Protein AF-A0A5B7B989-F1 (afdb_monomer_lite)

Structure (mmCIF, N/CA/C/O backbone):
data_AF-A0A5B7B989-F1
#
_entry.id   AF-A0A5B7B989-F1
#
loop_
_atom_site.group_PDB
_atom_site.id
_atom_site.type_symbol
_atom_site.label_atom_id
_atom_site.label_alt_id
_atom_site.label_comp_id
_atom_site.label_asym_id
_atom_site.label_entity_id
_atom_site.label_seq_id
_atom_site.pdbx_PDB_ins_code
_atom_site.Cartn_x
_atom_site.Cartn_y
_atom_site.Cartn_z
_atom_site.occupancy
_atom_site.B_iso_or_equiv
_atom_site.auth_seq_id
_atom_site.auth_comp_id
_atom_site.auth_asym_id
_atom_site.auth_atom_id
_atom_site.pdbx_PDB_model_num
ATOM 1 N N . PRO A 1 1 ? 2.971 -0.385 62.087 1.00 39.12 1 PRO A N 1
ATOM 2 C CA . PRO A 1 1 ? 3.088 -1.127 60.807 1.00 39.12 1 PRO A CA 1
ATOM 3 C C . PRO A 1 1 ? 1.713 -1.655 60.381 1.00 39.12 1 PRO A C 1
ATOM 5 O O . PRO A 1 1 ? 1.199 -2.606 60.959 1.00 39.12 1 PRO A O 1
ATOM 8 N N . VAL A 1 2 ? 1.090 -0.930 59.454 1.00 33.59 2 VAL A N 1
ATOM 9 C CA . VAL A 1 2 ? -0.259 -1.165 58.922 1.00 33.59 2 VAL A CA 1
ATOM 10 C C . VAL A 1 2 ? -0.154 -2.117 57.717 1.00 33.59 2 VAL A C 1
ATOM 12 O O . VAL A 1 2 ? 0.758 -1.932 56.909 1.00 33.59 2 VAL A O 1
ATOM 15 N N . PRO A 1 3 ? -1.024 -3.133 57.575 1.00 33.22 3 PRO A N 1
ATOM 16 C CA . PRO A 1 3 ? -1.001 -4.041 56.430 1.00 33.22 3 PRO A CA 1
ATOM 17 C C . PRO A 1 3 ? -1.573 -3.373 55.166 1.00 33.22 3 PRO A C 1
ATOM 19 O O . PRO A 1 3 ? -2.610 -2.716 55.212 1.00 33.22 3 PRO A O 1
ATOM 22 N N . LEU A 1 4 ? -0.883 -3.552 54.036 1.00 33.28 4 LEU A N 1
ATOM 23 C CA . LEU A 1 4 ? -1.282 -3.057 52.713 1.00 33.28 4 LEU A CA 1
ATOM 24 C C . LEU A 1 4 ? -2.424 -3.901 52.095 1.00 33.28 4 LEU A C 1
ATOM 26 O O . LEU A 1 4 ? -2.470 -5.114 52.325 1.00 33.28 4 LEU A O 1
ATOM 30 N N . PRO A 1 5 ? -3.316 -3.307 51.274 1.00 30.59 5 PRO A N 1
ATOM 31 C CA . PRO A 1 5 ? -4.376 -4.023 50.559 1.00 30.59 5 PRO A CA 1
ATOM 32 C C . PRO A 1 5 ? -3.834 -4.989 49.492 1.00 30.59 5 PRO A C 1
ATOM 34 O O . PRO A 1 5 ? -2.822 -4.732 48.840 1.00 30.59 5 PRO A O 1
ATOM 37 N N . ARG A 1 6 ? -4.549 -6.104 49.295 1.00 30.25 6 ARG A N 1
ATOM 38 C CA . ARG A 1 6 ? -4.265 -7.140 48.288 1.00 30.25 6 ARG A CA 1
ATOM 39 C C . ARG A 1 6 ? -4.367 -6.564 46.869 1.00 30.25 6 ARG A C 1
ATOM 41 O O . ARG A 1 6 ? -5.407 -6.023 46.513 1.00 30.25 6 ARG A O 1
ATOM 48 N N . GLY A 1 7 ? -3.314 -6.735 46.066 1.00 33.03 7 GLY A N 1
ATOM 49 C CA . GLY A 1 7 ? -3.292 -6.310 44.657 1.00 33.03 7 GLY A CA 1
ATOM 50 C C . GLY A 1 7 ? -1.918 -6.204 43.982 1.00 33.03 7 GLY A C 1
ATOM 51 O O . GLY A 1 7 ? -1.863 -5.851 42.812 1.00 33.03 7 GLY A O 1
ATOM 52 N N . PHE A 1 8 ? -0.814 -6.524 44.664 1.00 23.33 8 PHE A N 1
ATOM 53 C CA . PHE A 1 8 ? 0.530 -6.513 44.073 1.00 23.33 8 PHE A CA 1
ATOM 54 C C . PHE A 1 8 ? 1.158 -7.909 44.120 1.00 23.33 8 PHE A C 1
ATOM 56 O O . PHE A 1 8 ? 1.238 -8.507 45.193 1.00 23.33 8 PHE A O 1
ATOM 63 N N . ILE A 1 9 ? 1.650 -8.408 42.981 1.00 25.61 9 ILE A N 1
ATOM 64 C CA . ILE A 1 9 ? 2.583 -9.542 42.931 1.00 25.61 9 ILE A CA 1
ATOM 65 C C . ILE A 1 9 ? 3.882 -9.079 42.272 1.00 25.61 9 ILE A C 1
ATOM 67 O O . ILE A 1 9 ? 3.896 -8.528 41.174 1.00 25.61 9 ILE A O 1
ATOM 71 N N . ARG A 1 10 ? 4.969 -9.309 43.009 1.00 23.86 10 ARG A N 1
ATOM 72 C CA . ARG A 1 10 ? 6.374 -9.143 42.633 1.00 23.86 10 ARG A CA 1
ATOM 73 C C . ARG A 1 10 ? 6.784 -10.297 41.712 1.00 23.86 10 ARG A C 1
ATOM 75 O O . ARG A 1 10 ? 6.487 -11.445 42.030 1.00 23.86 10 ARG A O 1
ATOM 82 N N . LEU A 1 11 ? 7.500 -10.014 40.627 1.00 22.48 11 LEU A N 1
ATOM 83 C CA . LEU A 1 11 ? 8.122 -11.048 39.796 1.00 22.48 11 LEU A CA 1
ATOM 84 C C . LEU A 1 11 ? 9.407 -11.552 40.473 1.00 22.48 11 LEU A C 1
ATOM 86 O O . LEU A 1 11 ? 10.304 -10.758 40.750 1.00 22.48 11 LEU A O 1
ATOM 90 N N . THR A 1 12 ? 9.505 -12.858 40.722 1.00 24.17 12 THR A N 1
ATOM 91 C CA . THR A 1 12 ? 10.777 -13.551 40.988 1.00 24.17 12 THR A CA 1
ATOM 92 C C . THR A 1 12 ? 10.874 -14.779 40.092 1.00 24.17 12 THR A C 1
ATOM 94 O O . THR A 1 12 ? 9.937 -15.575 40.035 1.00 24.17 12 THR A O 1
ATOM 97 N N . GLU A 1 13 ? 11.997 -14.902 39.388 1.00 33.38 13 GLU A N 1
ATOM 98 C CA . GLU A 1 13 ? 12.334 -15.999 38.476 1.00 33.38 13 GLU A CA 1
ATOM 99 C C . GLU A 1 13 ? 12.515 -17.345 39.195 1.00 33.38 13 GLU A C 1
ATOM 101 O O . GLU A 1 13 ? 13.058 -17.396 40.296 1.00 33.38 13 GLU A O 1
ATOM 106 N N . SER A 1 14 ? 12.139 -18.441 38.523 1.00 25.47 14 SER A N 1
ATOM 107 C CA . SER A 1 14 ? 12.743 -19.771 38.702 1.00 25.47 14 SER A CA 1
ATOM 108 C C . SER A 1 14 ? 12.314 -20.718 37.572 1.00 25.47 14 SER A C 1
ATOM 110 O O . SER A 1 14 ? 11.130 -21.006 37.406 1.00 25.47 14 SER A O 1
ATOM 112 N N . MET A 1 15 ? 13.290 -21.232 36.819 1.00 28.77 15 MET A N 1
ATOM 113 C CA . MET A 1 15 ? 13.162 -22.324 35.840 1.00 28.77 15 MET A CA 1
ATOM 114 C C . MET A 1 15 ? 12.966 -23.695 36.522 1.00 28.77 15 MET A C 1
ATOM 116 O O . MET A 1 15 ? 13.488 -23.885 37.617 1.00 28.77 15 MET A O 1
ATOM 120 N N . ALA A 1 16 ? 12.303 -24.658 35.850 1.00 25.86 16 ALA A N 1
ATOM 121 C CA . ALA A 1 16 ? 12.826 -26.012 35.527 1.00 25.86 16 ALA A CA 1
ATOM 122 C C . ALA A 1 16 ? 11.743 -27.087 35.193 1.00 25.86 16 ALA A C 1
ATOM 124 O O . ALA A 1 16 ? 10.896 -27.410 36.015 1.00 25.86 16 ALA A O 1
ATOM 125 N N . ALA A 1 17 ? 11.912 -27.694 34.004 1.00 26.19 17 ALA A N 1
ATOM 126 C CA . ALA A 1 17 ? 11.890 -29.134 33.645 1.00 26.19 17 ALA A CA 1
ATOM 127 C C . ALA A 1 17 ? 10.606 -30.030 33.590 1.00 26.19 17 ALA A C 1
ATOM 129 O O . ALA A 1 17 ? 10.006 -30.357 34.605 1.00 26.19 17 ALA A O 1
ATOM 130 N N . ALA A 1 18 ? 10.392 -30.603 32.378 1.00 27.03 18 ALA A N 1
ATOM 131 C CA . ALA A 1 18 ? 10.260 -32.047 32.021 1.00 27.03 18 ALA A CA 1
ATOM 132 C C . ALA A 1 18 ? 8.923 -32.654 31.463 1.00 27.03 18 ALA A C 1
ATOM 134 O O . ALA A 1 18 ? 8.026 -33.019 32.209 1.00 27.03 18 ALA A O 1
ATOM 135 N N . ALA A 1 19 ? 8.942 -32.923 30.136 1.00 25.95 19 ALA A N 1
ATOM 136 C CA . ALA A 1 19 ? 8.753 -34.212 29.405 1.00 25.95 19 ALA A CA 1
ATOM 137 C C . ALA A 1 19 ? 7.377 -34.841 28.975 1.00 25.95 19 ALA A C 1
ATOM 139 O O . ALA A 1 19 ? 6.607 -35.328 29.794 1.00 25.95 19 ALA A O 1
ATOM 140 N N . LYS A 1 20 ? 7.295 -35.073 27.633 1.00 28.39 20 LYS A N 1
ATOM 141 C CA . LYS A 1 20 ? 6.610 -36.104 26.775 1.00 28.39 20 LYS A CA 1
ATOM 142 C C . LYS A 1 20 ? 5.201 -35.860 26.157 1.00 28.39 20 LYS A C 1
ATOM 144 O O . LYS A 1 20 ? 4.426 -35.077 26.686 1.00 28.39 20 LYS A O 1
ATOM 149 N N . PRO A 1 21 ? 4.912 -36.452 24.960 1.00 32.31 21 PRO A N 1
ATOM 150 C CA . PRO A 1 21 ? 4.207 -35.759 23.882 1.00 32.31 21 PRO A CA 1
ATOM 151 C C . PRO A 1 21 ? 2.724 -36.138 23.783 1.00 32.31 21 PRO A C 1
ATOM 153 O O . PRO A 1 21 ? 2.369 -37.272 23.472 1.00 32.31 21 PRO A O 1
ATOM 156 N N . ALA A 1 22 ? 1.865 -35.144 23.963 1.00 26.89 22 ALA A N 1
ATOM 157 C CA . ALA A 1 22 ? 0.526 -35.109 23.395 1.00 26.89 22 ALA A CA 1
ATOM 158 C C . ALA A 1 22 ? 0.517 -33.978 22.358 1.00 26.89 22 ALA A C 1
ATOM 160 O O . ALA A 1 22 ? 1.190 -32.968 22.568 1.00 26.89 22 ALA A O 1
ATOM 161 N N . ILE A 1 23 ? -0.192 -34.150 21.237 1.00 28.78 23 ILE A N 1
ATOM 162 C CA . ILE A 1 23 ? -0.411 -33.079 20.251 1.00 28.78 23 ILE A CA 1
ATOM 163 C C . ILE A 1 23 ? -0.958 -31.872 21.033 1.00 28.78 23 ILE A C 1
ATOM 165 O O . ILE A 1 23 ? -2.054 -31.991 21.588 1.00 28.78 23 ILE A O 1
ATOM 169 N N . PRO A 1 24 ? -0.216 -30.758 21.183 1.00 27.83 24 PRO A N 1
ATOM 170 C CA . PRO A 1 24 ? -0.620 -29.745 22.137 1.00 27.83 24 PRO A CA 1
ATOM 171 C C . PRO A 1 24 ? -1.722 -28.916 21.495 1.00 27.83 24 PRO A C 1
ATOM 173 O O . PRO A 1 24 ? -1.501 -28.243 20.489 1.00 27.83 24 PRO A O 1
ATOM 176 N N . ILE A 1 25 ? -2.909 -28.932 22.096 1.00 32.09 25 ILE A N 1
ATOM 177 C CA . ILE A 1 25 ? -3.849 -27.825 21.942 1.00 32.09 25 ILE A CA 1
ATOM 178 C C . ILE A 1 25 ? -3.178 -26.640 22.642 1.00 32.09 25 ILE A C 1
ATOM 180 O O . ILE A 1 25 ? -3.229 -26.521 23.867 1.00 32.09 25 ILE A O 1
ATOM 184 N N . PHE A 1 26 ? -2.476 -25.796 21.885 1.00 33.94 26 PHE A N 1
ATOM 185 C CA . PHE A 1 26 ? -1.892 -24.575 22.430 1.00 33.94 26 PHE A CA 1
ATOM 186 C C . PHE A 1 26 ? -3.022 -23.594 22.724 1.00 33.94 26 PHE A C 1
ATOM 188 O O . PHE A 1 26 ? -3.504 -22.889 21.843 1.00 33.94 26 PHE A O 1
ATOM 195 N N . THR A 1 27 ? -3.466 -23.582 23.978 1.00 33.75 27 THR A N 1
ATOM 196 C CA . THR A 1 27 ? -4.346 -22.533 24.485 1.00 33.75 27 THR A CA 1
ATOM 197 C C . THR A 1 27 ? -3.460 -21.451 25.081 1.00 33.75 27 THR A C 1
ATOM 199 O O . THR A 1 27 ? -3.071 -21.529 26.245 1.00 33.75 27 THR A O 1
ATOM 202 N N . THR A 1 28 ? -3.101 -20.447 24.284 1.00 36.38 28 THR A N 1
ATOM 203 C CA . THR A 1 28 ? -2.446 -19.251 24.822 1.00 36.38 28 THR A CA 1
ATOM 204 C C . THR A 1 28 ? -3.534 -18.350 25.392 1.00 36.38 28 THR A C 1
ATOM 206 O O . THR A 1 28 ? -4.313 -17.754 24.646 1.00 36.38 28 THR A O 1
ATOM 209 N N . ILE A 1 29 ? -3.618 -18.291 26.721 1.00 35.28 29 ILE A N 1
ATOM 210 C CA . ILE A 1 29 ? -4.478 -17.343 27.433 1.00 35.28 29 ILE A CA 1
ATOM 211 C C . ILE A 1 29 ? -3.667 -16.059 27.605 1.00 35.28 29 ILE A C 1
ATOM 213 O O . ILE A 1 29 ? -2.746 -16.010 28.418 1.00 35.28 29 ILE A O 1
ATOM 217 N N . ILE A 1 30 ? -3.993 -15.028 26.828 1.00 37.59 30 ILE A N 1
ATOM 218 C CA . ILE A 1 30 ? -3.454 -13.682 27.045 1.00 37.59 30 ILE A CA 1
ATOM 219 C C . ILE A 1 30 ? -4.253 -13.065 28.206 1.00 37.59 30 ILE A C 1
ATOM 221 O O . ILE A 1 30 ? -5.483 -13.211 28.237 1.00 37.59 30 ILE A O 1
ATOM 225 N N . PRO A 1 31 ? -3.614 -12.405 29.193 1.00 38.34 31 PRO A N 1
ATOM 226 C CA . PRO A 1 31 ? -4.364 -11.701 30.225 1.00 38.34 31 PRO A CA 1
ATOM 227 C C . PRO A 1 31 ? -5.223 -10.633 29.531 1.00 38.34 31 PRO A C 1
ATOM 229 O O . PRO A 1 31 ? -4.680 -9.844 28.769 1.00 38.34 31 PRO A O 1
ATOM 232 N N . HIS A 1 32 ? -6.541 -10.660 29.782 1.00 47.50 32 HIS A N 1
ATOM 233 C CA . HIS A 1 32 ? -7.624 -9.826 29.199 1.00 47.50 32 HIS A CA 1
ATOM 234 C C . HIS A 1 32 ? -8.635 -10.533 28.277 1.00 47.50 32 HIS A C 1
ATOM 236 O O . HIS A 1 32 ? -9.292 -9.891 27.466 1.00 47.50 32 HIS A O 1
ATOM 242 N N . GLY A 1 33 ? -8.861 -11.838 28.462 1.00 50.28 33 GLY A N 1
ATOM 243 C CA . GLY A 1 33 ? -10.067 -12.481 27.924 1.00 50.28 33 GLY A CA 1
ATOM 244 C C . GLY A 1 33 ? -9.987 -12.805 26.435 1.00 50.28 33 GLY A C 1
ATOM 245 O O . GLY A 1 33 ? -11.007 -12.911 25.778 1.00 50.28 33 GLY A O 1
ATOM 246 N N . ILE A 1 34 ? -8.794 -13.005 25.882 1.00 47.56 34 ILE A N 1
ATOM 247 C CA . ILE A 1 34 ? -8.630 -13.503 24.514 1.00 47.56 34 ILE A CA 1
ATOM 248 C C . ILE A 1 34 ? -7.899 -14.840 24.585 1.00 47.56 34 ILE A C 1
ATOM 250 O O . ILE A 1 34 ? -6.843 -14.947 25.212 1.00 47.56 34 ILE A O 1
ATOM 254 N N . SER A 1 35 ? -8.463 -15.867 23.949 1.00 52.16 35 SER A N 1
ATOM 255 C CA . SER A 1 35 ? -7.798 -17.158 23.781 1.00 52.16 35 SER A CA 1
ATOM 256 C C . SER A 1 35 ? -7.752 -17.557 22.319 1.00 52.16 35 SER A C 1
ATOM 258 O O . SER A 1 35 ? -8.756 -17.473 21.606 1.00 52.16 35 SER A O 1
ATOM 260 N N . PHE A 1 36 ? -6.604 -18.079 21.915 1.00 49.22 36 PHE A N 1
ATOM 261 C CA . PHE A 1 36 ? -6.432 -18.739 20.633 1.00 49.22 36 PHE A CA 1
ATOM 262 C C . PHE A 1 36 ? -6.469 -20.249 20.843 1.00 49.22 36 PHE A C 1
ATOM 264 O O . PHE A 1 36 ? -5.912 -20.751 21.818 1.00 49.22 36 PHE A O 1
ATOM 271 N N . SER A 1 37 ? -7.127 -20.969 19.940 1.00 53.28 37 SER A N 1
ATOM 272 C CA . SER A 1 37 ? -7.010 -22.427 19.851 1.00 53.28 37 SER A CA 1
ATOM 273 C C . SER A 1 37 ? -6.843 -22.832 18.395 1.00 53.28 37 SER A C 1
ATOM 275 O O . SER A 1 37 ? -7.359 -22.162 17.504 1.00 53.28 37 SER A O 1
ATOM 277 N N . SER A 1 38 ? -6.100 -23.899 18.137 1.00 45.00 38 SER A N 1
ATOM 278 C CA . SER A 1 38 ? -5.864 -24.408 16.788 1.00 45.00 38 SER A CA 1
ATOM 279 C C . SER A 1 38 ? -6.322 -25.858 16.671 1.00 45.00 38 SER A C 1
ATOM 281 O O . SER A 1 38 ? -6.167 -26.656 17.596 1.00 45.00 38 SER A O 1
ATOM 283 N N . SER A 1 39 ? -6.908 -26.193 15.523 1.00 46.09 39 SER A N 1
ATOM 284 C CA . SER A 1 39 ? -7.259 -27.560 15.139 1.00 46.09 39 SER A CA 1
ATOM 285 C C . SER A 1 39 ? -6.999 -27.731 13.644 1.00 46.09 39 SER A C 1
ATOM 287 O O . SER A 1 39 ? -7.678 -27.136 12.806 1.00 46.09 39 SER A O 1
ATOM 289 N N . GLY A 1 40 ? -5.965 -28.500 13.296 1.00 60.56 40 GLY A N 1
ATOM 290 C CA . GLY A 1 40 ? -5.517 -28.645 11.908 1.00 60.56 40 GLY A CA 1
ATOM 291 C C . GLY A 1 40 ? -5.081 -27.310 11.287 1.00 60.56 40 GLY A C 1
ATOM 292 O O . GLY A 1 40 ? -4.252 -26.603 11.850 1.00 60.56 40 GLY A O 1
ATOM 293 N N . SER A 1 41 ? -5.642 -26.972 10.122 1.00 42.38 41 SER A N 1
ATOM 294 C CA . SER A 1 41 ? -5.386 -25.728 9.374 1.00 42.38 41 SER A CA 1
ATOM 295 C C . SER A 1 41 ? -6.296 -24.558 9.791 1.00 42.38 41 SER A C 1
ATOM 297 O O . SER A 1 41 ? -6.424 -23.574 9.062 1.00 42.38 41 SER A O 1
ATOM 299 N N . GLN A 1 42 ? -7.000 -24.668 10.920 1.00 37.78 42 GLN A N 1
ATOM 300 C CA . GLN A 1 42 ? -7.904 -23.633 11.420 1.00 37.78 42 GLN A CA 1
ATOM 301 C C . GLN A 1 42 ? -7.436 -23.111 12.777 1.00 37.78 42 GLN A C 1
ATOM 303 O O . GLN A 1 42 ? -7.165 -23.888 13.696 1.00 37.78 42 GLN A O 1
ATOM 308 N N . THR A 1 43 ? -7.399 -21.786 12.904 1.00 47.59 43 THR A N 1
ATOM 309 C CA . THR A 1 43 ? -7.130 -21.077 14.158 1.00 47.59 43 THR A CA 1
ATOM 310 C C . THR A 1 43 ? -8.395 -20.342 14.587 1.00 47.59 43 THR A C 1
ATOM 312 O O . THR A 1 43 ? -8.988 -19.591 13.816 1.00 47.59 43 THR A O 1
ATOM 315 N N . PHE A 1 44 ? -8.819 -20.545 15.827 1.00 49.62 44 PHE A N 1
ATOM 316 C CA . PHE A 1 44 ? -9.994 -19.924 16.421 1.00 49.62 44 PHE A CA 1
ATOM 317 C C . PHE A 1 44 ? -9.559 -18.810 17.365 1.00 49.62 44 PHE A C 1
ATOM 319 O O . PHE A 1 44 ? -8.863 -19.063 18.350 1.00 49.62 44 PHE A O 1
ATOM 326 N N . LEU A 1 45 ? -10.011 -17.589 17.086 1.00 48.22 45 LEU A N 1
ATOM 327 C CA . LEU A 1 45 ? -9.953 -16.474 18.025 1.00 48.22 45 LEU A CA 1
ATOM 328 C C . LEU A 1 45 ? -11.235 -16.498 18.863 1.00 48.22 45 LEU A C 1
ATOM 330 O O . LEU A 1 45 ? -12.339 -16.437 18.315 1.00 48.22 45 LEU A O 1
ATOM 334 N N . THR A 1 46 ? -11.091 -16.586 20.184 1.00 50.88 46 THR A N 1
ATOM 335 C CA . THR A 1 46 ? -12.215 -16.548 21.127 1.00 50.88 46 THR A CA 1
ATOM 336 C C . THR A 1 46 ? -12.045 -15.369 22.072 1.00 50.88 46 THR A C 1
ATOM 338 O O . THR A 1 46 ? -11.013 -15.255 22.734 1.00 50.88 46 THR A O 1
ATOM 341 N N . ILE A 1 47 ? -13.063 -14.511 22.132 1.00 50.44 47 ILE A N 1
ATOM 342 C CA . ILE A 1 47 ? -13.137 -13.396 23.080 1.00 50.44 47 ILE A CA 1
ATOM 343 C C . ILE A 1 47 ? -14.070 -13.810 24.224 1.00 50.44 47 ILE A C 1
ATOM 345 O O . ILE A 1 47 ? -15.223 -14.199 24.013 1.00 50.44 47 ILE A O 1
ATOM 349 N N . HIS A 1 48 ? -13.539 -13.745 25.436 1.00 50.22 48 HIS A N 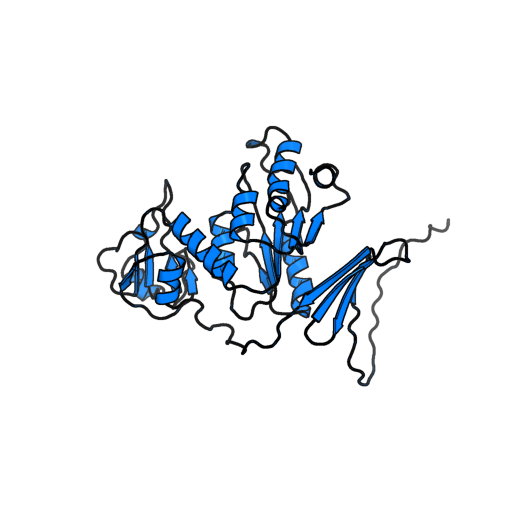1
ATOM 350 C CA . HIS A 1 48 ? -14.161 -14.078 26.707 1.00 50.22 48 HIS A CA 1
ATOM 351 C C . HIS A 1 48 ? -14.497 -12.804 27.472 1.00 50.22 48 HIS A C 1
ATOM 353 O O . HIS A 1 48 ? -13.706 -11.863 27.519 1.00 50.22 48 HIS A O 1
ATOM 359 N N . ASP A 1 49 ? -15.648 -12.818 28.134 1.00 43.97 49 ASP A N 1
ATOM 360 C CA . ASP A 1 49 ? -16.029 -11.796 29.105 1.00 43.97 49 ASP A CA 1
ATOM 361 C C . ASP A 1 49 ? -15.041 -11.775 30.301 1.00 43.97 49 ASP A C 1
ATOM 363 O O . ASP A 1 49 ? -14.812 -12.830 30.917 1.00 43.97 49 ASP A O 1
ATOM 367 N N . PRO A 1 50 ? -14.477 -10.608 30.681 1.00 44.88 50 PRO A N 1
ATOM 368 C CA . PRO A 1 50 ? -13.597 -10.462 31.843 1.00 44.88 50 PRO A CA 1
ATOM 369 C C . PRO A 1 50 ? -14.208 -10.931 33.176 1.00 44.88 50 PRO A C 1
ATOM 371 O O . PRO A 1 50 ? -13.462 -11.240 34.106 1.00 44.88 50 PRO A O 1
ATOM 374 N N . GLN A 1 51 ? -15.540 -11.014 33.283 1.00 48.97 51 GLN A N 1
ATOM 375 C CA . GLN A 1 51 ? -16.258 -11.402 34.504 1.00 48.97 51 GLN A CA 1
ATOM 376 C C . GLN A 1 51 ? -16.677 -12.887 34.559 1.00 48.97 51 GLN A C 1
ATOM 378 O O . GLN A 1 51 ? -17.364 -13.289 35.494 1.00 48.97 51 GLN A O 1
ATOM 383 N N . LYS A 1 52 ? -16.167 -13.729 33.640 1.00 52.22 52 LYS A N 1
ATOM 384 C CA . LYS A 1 52 ? -16.301 -15.205 33.594 1.00 52.22 52 LYS A CA 1
ATOM 385 C C . LYS A 1 52 ? -17.743 -15.737 33.549 1.00 52.22 52 LYS A C 1
ATOM 387 O O . LYS A 1 52 ? -18.340 -15.954 34.596 1.00 52.22 52 LYS A O 1
ATOM 392 N N . THR A 1 53 ? -18.224 -16.112 32.351 1.00 43.91 53 THR A N 1
ATOM 393 C CA . THR A 1 53 ? -18.852 -17.437 32.031 1.00 43.91 53 THR A CA 1
ATOM 394 C C . THR A 1 53 ? -19.498 -17.544 30.632 1.00 43.91 53 THR A C 1
ATOM 396 O O . THR A 1 53 ? -20.116 -18.566 30.335 1.00 43.91 53 THR A O 1
ATOM 399 N N . ARG A 1 54 ? -19.348 -16.569 29.721 1.00 41.34 54 ARG A N 1
ATOM 400 C CA . ARG A 1 54 ? -19.860 -16.695 28.339 1.00 41.34 54 ARG A CA 1
ATOM 401 C C . ARG A 1 54 ? -18.821 -16.358 27.271 1.00 41.34 54 ARG A C 1
ATOM 403 O O . ARG A 1 54 ? -18.073 -15.393 27.397 1.00 41.34 54 ARG A O 1
ATOM 410 N N . VAL A 1 55 ? -18.819 -17.166 26.210 1.00 44.47 55 VAL A N 1
ATOM 411 C CA . VAL A 1 55 ? -18.148 -16.870 24.938 1.00 44.47 55 VAL A CA 1
ATOM 412 C C . VAL A 1 55 ? -18.964 -15.790 24.233 1.00 44.47 55 VAL A C 1
ATOM 414 O O . VAL A 1 55 ? -20.147 -16.002 23.970 1.00 44.47 55 VAL A O 1
ATOM 417 N N . LEU A 1 56 ? -18.352 -14.636 23.960 1.00 43.75 56 LEU A N 1
ATOM 418 C CA . LEU A 1 56 ? -19.036 -13.504 23.321 1.00 43.75 56 LEU A CA 1
ATOM 419 C C . LEU A 1 56 ? -19.061 -13.648 21.794 1.00 43.75 56 LEU A C 1
ATOM 421 O O . LEU A 1 56 ? -20.047 -13.290 21.157 1.00 43.75 56 LEU A O 1
ATOM 425 N N . ALA A 1 57 ? -18.000 -14.214 21.212 1.00 41.59 57 ALA A N 1
ATOM 426 C CA . ALA A 1 57 ? -17.927 -14.572 19.800 1.00 41.59 57 ALA A CA 1
ATOM 427 C C . ALA A 1 57 ? -16.782 -15.568 19.545 1.00 41.59 57 ALA A C 1
ATOM 429 O O . ALA A 1 57 ? -15.709 -15.467 20.148 1.00 41.59 57 ALA A O 1
ATOM 430 N N . THR A 1 58 ? -16.992 -16.484 18.598 1.00 37.47 58 THR A N 1
ATOM 431 C CA . THR A 1 58 ? -15.948 -17.353 18.040 1.00 37.47 58 THR A CA 1
ATOM 432 C C . THR A 1 58 ? -15.926 -17.160 16.530 1.00 37.47 58 THR A C 1
ATOM 434 O O . THR A 1 58 ? -16.942 -17.362 15.867 1.00 37.47 58 THR A O 1
ATOM 437 N N . LYS A 1 59 ? -14.771 -16.774 15.978 1.00 42.91 59 LYS A N 1
ATOM 438 C CA . LYS A 1 59 ? -14.544 -16.739 14.527 1.00 42.91 59 LYS A CA 1
ATOM 439 C C . LYS A 1 59 ? -13.427 -17.707 14.156 1.00 42.91 59 LYS A C 1
ATOM 441 O O . LYS A 1 59 ? -12.358 -17.703 14.766 1.00 42.91 59 LYS A O 1
ATOM 446 N N . SER A 1 60 ? -13.691 -18.524 13.143 1.00 35.72 60 SER A N 1
ATOM 447 C CA . SER A 1 60 ? -12.704 -19.393 12.508 1.00 35.72 60 SER A CA 1
ATOM 448 C C . SER A 1 60 ? -11.864 -18.590 11.517 1.00 35.72 60 SER A C 1
ATOM 450 O O . SER A 1 60 ? -12.406 -18.021 10.569 1.00 35.72 60 SER A O 1
ATOM 452 N N . ILE A 1 61 ? -10.549 -18.579 11.709 1.00 43.06 61 ILE A N 1
ATOM 453 C CA . ILE A 1 61 ? -9.570 -18.097 10.735 1.00 43.06 61 ILE A CA 1
ATOM 454 C C . ILE A 1 61 ? -9.006 -19.338 10.038 1.00 43.06 61 ILE A C 1
ATOM 456 O O . ILE A 1 61 ? -8.380 -20.188 10.673 1.00 43.06 61 ILE A O 1
ATOM 460 N N . ILE A 1 62 ? -9.262 -19.476 8.738 1.00 38.97 62 ILE A N 1
ATOM 461 C CA . ILE A 1 62 ? -8.710 -20.574 7.937 1.00 38.97 62 ILE A CA 1
ATOM 462 C C . ILE A 1 62 ? -7.290 -20.176 7.523 1.00 38.97 62 ILE A C 1
ATOM 464 O O . ILE A 1 62 ? -7.114 -19.231 6.760 1.00 38.97 62 ILE A O 1
ATOM 468 N N . VAL A 1 63 ? -6.282 -20.896 8.017 1.00 40.84 63 VAL A N 1
ATOM 469 C CA . VAL A 1 63 ? -4.877 -20.722 7.629 1.00 40.84 63 VAL A CA 1
ATOM 470 C C . VAL A 1 63 ? -4.544 -21.815 6.622 1.00 40.84 63 VAL A C 1
ATOM 472 O O . VAL A 1 63 ? -4.377 -22.979 6.976 1.00 40.84 63 VAL A O 1
ATOM 475 N N . ASN A 1 64 ? -4.483 -21.468 5.339 1.00 33.44 64 ASN A N 1
ATOM 476 C CA . ASN A 1 64 ? -4.191 -22.448 4.300 1.00 33.44 64 ASN A CA 1
ATOM 477 C C . ASN A 1 64 ? -2.684 -22.771 4.304 1.00 33.44 64 ASN A C 1
ATOM 479 O O . ASN A 1 64 ? -1.872 -21.986 3.827 1.00 33.44 64 ASN A O 1
ATOM 483 N N . THR A 1 65 ? -2.295 -23.918 4.865 1.00 33.28 65 THR A N 1
ATOM 484 C CA . THR A 1 65 ? -0.888 -24.344 5.026 1.00 33.28 65 THR A CA 1
ATOM 485 C C . THR A 1 65 ? -0.293 -25.018 3.781 1.00 33.28 65 THR A C 1
ATOM 487 O O . THR A 1 65 ? 0.825 -25.527 3.823 1.00 33.28 65 THR A O 1
ATOM 490 N N . SER A 1 66 ? -1.008 -25.006 2.651 1.00 29.23 66 SER A N 1
ATOM 491 C CA . SER A 1 66 ? -0.662 -25.769 1.441 1.00 29.23 66 SER A CA 1
ATOM 492 C C . SER A 1 66 ? 0.003 -24.931 0.338 1.00 29.23 66 SER A C 1
ATOM 494 O O . SER A 1 66 ? -0.227 -25.180 -0.844 1.00 29.23 66 SER A O 1
ATOM 496 N N . SER A 1 67 ? 0.813 -23.925 0.674 1.00 35.81 67 SER A N 1
ATOM 497 C CA . SER A 1 67 ? 1.609 -23.185 -0.317 1.00 35.81 67 SER A CA 1
ATOM 498 C C . SER A 1 67 ? 3.072 -23.614 -0.243 1.00 35.81 67 SER A C 1
ATOM 500 O O . SER A 1 67 ? 3.701 -23.513 0.810 1.00 35.81 67 SER A O 1
ATOM 502 N N . ARG A 1 68 ? 3.621 -24.093 -1.368 1.00 33.22 68 ARG A N 1
ATOM 503 C CA . ARG A 1 68 ? 5.054 -24.390 -1.525 1.00 33.22 68 ARG A CA 1
ATOM 504 C C . ARG A 1 68 ? 5.872 -23.195 -1.022 1.00 33.22 68 ARG A C 1
ATOM 506 O O . ARG A 1 68 ? 5.634 -22.071 -1.450 1.00 33.22 68 ARG A O 1
ATOM 513 N N . ILE A 1 69 ? 6.808 -23.448 -0.110 1.00 37.62 69 ILE A N 1
ATOM 514 C CA . ILE A 1 69 ? 7.651 -22.417 0.501 1.00 37.62 69 ILE A CA 1
ATOM 515 C C . ILE A 1 69 ? 8.578 -21.862 -0.586 1.00 37.62 69 ILE A C 1
ATOM 517 O O . ILE A 1 69 ? 9.559 -22.505 -0.958 1.00 37.62 69 ILE A O 1
ATOM 521 N N . ALA A 1 70 ? 8.250 -20.686 -1.122 1.00 34.81 70 ALA A N 1
ATOM 522 C CA . ALA A 1 70 ? 9.190 -19.908 -1.916 1.00 34.81 70 ALA A CA 1
ATOM 523 C C . ALA A 1 70 ? 10.321 -19.416 -0.989 1.00 34.81 70 ALA A C 1
ATOM 525 O O . ALA A 1 70 ? 10.036 -19.021 0.148 1.00 34.81 70 ALA A O 1
ATOM 526 N N . PRO A 1 71 ? 11.597 -19.466 -1.412 1.00 32.31 71 PRO A N 1
ATOM 527 C CA . PRO A 1 71 ? 12.689 -18.925 -0.617 1.00 32.31 71 PRO A CA 1
ATOM 528 C C . PRO A 1 71 ? 12.449 -17.435 -0.311 1.00 32.31 71 PRO A C 1
ATOM 530 O O . PRO A 1 71 ? 11.822 -16.738 -1.110 1.00 32.31 71 PRO A O 1
ATOM 533 N N . PRO A 1 72 ? 12.981 -16.918 0.811 1.00 42.53 72 PRO A N 1
ATOM 534 C CA . PRO A 1 72 ? 12.732 -15.551 1.290 1.00 42.53 72 PRO A CA 1
ATOM 535 C C . PRO A 1 72 ? 13.133 -14.436 0.303 1.00 42.53 72 PRO A C 1
ATOM 537 O O . PRO A 1 72 ? 12.724 -13.297 0.491 1.00 42.53 72 PRO A O 1
ATOM 540 N N . ASN A 1 73 ? 13.873 -14.777 -0.761 1.00 45.28 73 ASN A N 1
ATOM 541 C CA . ASN A 1 73 ? 14.359 -13.875 -1.809 1.00 45.28 73 ASN A CA 1
ATOM 542 C C . ASN A 1 73 ? 13.848 -14.238 -3.220 1.00 45.28 73 ASN A C 1
ATOM 544 O O . ASN A 1 73 ? 14.482 -13.878 -4.213 1.00 45.28 73 ASN A O 1
ATOM 548 N N . SER A 1 74 ? 12.744 -14.981 -3.350 1.00 47.62 74 SER A N 1
ATOM 549 C CA . SER A 1 74 ? 12.116 -15.154 -4.666 1.00 47.62 74 SER A CA 1
ATOM 550 C C . SER A 1 74 ? 11.688 -13.786 -5.218 1.00 47.62 74 SER A C 1
ATOM 552 O O . SER A 1 74 ? 11.038 -13.027 -4.497 1.00 47.62 74 SER A O 1
ATOM 554 N N . PRO A 1 75 ? 12.044 -13.441 -6.469 1.00 57.75 75 PRO A N 1
ATOM 555 C CA . PRO A 1 75 ? 11.666 -12.160 -7.044 1.00 57.75 75 PRO A CA 1
ATOM 556 C C . PRO A 1 75 ? 10.140 -12.047 -7.081 1.00 57.75 75 PRO A C 1
ATOM 558 O O . PRO A 1 75 ? 9.457 -12.923 -7.607 1.00 57.75 75 PRO A O 1
ATOM 561 N N . LEU A 1 76 ? 9.629 -10.974 -6.478 1.00 79.06 76 LEU A N 1
ATOM 562 C CA . LEU A 1 76 ? 8.200 -10.760 -6.245 1.00 79.06 76 LEU A CA 1
ATOM 563 C C . LEU A 1 76 ? 7.415 -10.430 -7.517 1.00 79.06 76 LEU A C 1
ATOM 565 O O . LEU A 1 76 ? 6.214 -10.676 -7.558 1.00 79.06 76 LEU A O 1
ATOM 569 N N . TRP A 1 77 ? 8.083 -9.855 -8.520 1.00 93.62 77 TRP A N 1
ATOM 570 C CA . TRP A 1 77 ? 7.427 -9.307 -9.698 1.00 93.62 77 TRP A CA 1
ATOM 571 C C . TRP A 1 77 ? 8.177 -9.667 -10.975 1.00 93.62 77 TRP A C 1
ATOM 573 O O . TRP A 1 77 ? 9.339 -9.300 -11.159 1.00 93.62 77 TRP A O 1
ATOM 583 N N . THR A 1 78 ? 7.500 -10.357 -11.887 1.00 95.38 78 THR A N 1
ATOM 584 C CA . THR A 1 78 ? 7.908 -10.465 -13.292 1.00 95.38 78 THR A CA 1
ATOM 585 C C . THR A 1 78 ? 7.496 -9.213 -14.066 1.00 95.38 78 THR A C 1
ATOM 587 O O . THR A 1 78 ? 6.531 -8.545 -13.709 1.00 95.38 78 THR A O 1
ATOM 590 N N . VAL A 1 79 ? 8.170 -8.901 -15.177 1.00 96.88 79 VAL A N 1
ATOM 591 C CA . VAL A 1 79 ? 7.804 -7.736 -16.007 1.00 96.88 79 VAL A CA 1
ATOM 592 C C . VAL A 1 79 ? 6.358 -7.795 -16.526 1.00 96.88 79 VAL A C 1
ATOM 594 O O . VAL A 1 79 ? 5.704 -6.760 -16.631 1.00 96.88 79 VAL A O 1
ATOM 597 N N . SER A 1 80 ? 5.829 -8.996 -16.786 1.00 97.12 80 SER A N 1
ATOM 598 C CA . SER A 1 80 ? 4.427 -9.193 -17.167 1.00 97.12 80 SER A CA 1
ATOM 599 C C . SER A 1 80 ? 3.468 -8.861 -16.025 1.00 97.12 80 SER A C 1
ATOM 601 O O . SER A 1 80 ? 2.516 -8.122 -16.245 1.00 97.12 80 SER A O 1
ATOM 603 N N . GLU A 1 81 ? 3.745 -9.327 -14.803 1.00 95.94 81 GLU A N 1
ATOM 604 C CA . GLU A 1 81 ? 2.946 -8.975 -13.620 1.00 95.94 81 GLU A CA 1
ATOM 605 C C . GLU A 1 81 ? 3.033 -7.488 -13.283 1.00 95.94 81 GLU A C 1
ATOM 607 O O . GLU A 1 81 ? 2.051 -6.918 -12.816 1.00 95.94 81 GLU A O 1
ATOM 612 N N . ILE A 1 82 ? 4.192 -6.856 -13.504 1.00 97.75 82 ILE A N 1
ATOM 613 C CA . ILE A 1 82 ? 4.351 -5.407 -13.348 1.00 97.75 82 ILE A CA 1
ATOM 614 C C . ILE A 1 82 ? 3.417 -4.691 -14.320 1.00 97.75 82 ILE A C 1
ATOM 616 O O . ILE A 1 82 ? 2.594 -3.896 -13.877 1.00 97.75 82 ILE A O 1
ATOM 620 N N . ALA A 1 83 ? 3.524 -4.988 -15.620 1.00 97.94 83 ALA A N 1
ATOM 621 C CA . ALA A 1 83 ? 2.713 -4.361 -16.660 1.00 97.94 83 ALA A CA 1
ATOM 622 C C . ALA A 1 83 ? 1.213 -4.573 -16.435 1.00 97.94 83 ALA A C 1
ATOM 624 O O . ALA A 1 83 ? 0.445 -3.621 -16.535 1.00 97.94 83 ALA A O 1
ATOM 625 N N . GLU A 1 84 ? 0.796 -5.781 -16.058 1.00 97.38 84 GLU A N 1
ATOM 626 C CA . GLU A 1 84 ? -0.599 -6.063 -15.721 1.00 97.38 84 GLU A CA 1
ATOM 627 C C . GLU A 1 84 ? -1.059 -5.248 -14.501 1.00 97.38 84 GLU A C 1
ATOM 629 O O . GLU A 1 84 ? -2.111 -4.613 -14.533 1.00 97.38 84 GLU A O 1
ATOM 634 N N . ALA A 1 85 ? -0.246 -5.200 -13.441 1.00 96.94 85 ALA A N 1
ATOM 635 C CA . ALA A 1 85 ? -0.604 -4.541 -12.190 1.00 96.94 85 ALA A CA 1
ATOM 636 C C . ALA A 1 85 ? -0.730 -3.023 -12.290 1.00 96.94 85 ALA A C 1
ATOM 638 O O . ALA A 1 85 ? -1.560 -2.430 -11.603 1.00 96.94 85 ALA A O 1
ATOM 639 N N . VAL A 1 86 ? 0.063 -2.394 -13.153 1.00 97.31 86 VAL A N 1
ATOM 640 C CA . VAL A 1 86 ? -0.027 -0.950 -13.413 1.00 97.31 86 VAL A CA 1
ATOM 641 C C . VAL A 1 86 ? -0.936 -0.616 -14.600 1.00 97.31 86 VAL A C 1
ATOM 643 O O . VAL A 1 86 ? -1.173 0.562 -14.864 1.00 97.31 86 VAL A O 1
ATOM 646 N N . ASN A 1 87 ? -1.466 -1.627 -15.302 1.00 96.44 87 ASN A N 1
ATOM 647 C CA . ASN A 1 87 ? -2.118 -1.483 -16.606 1.00 96.44 87 ASN A CA 1
ATOM 648 C C . ASN A 1 87 ? -1.246 -0.684 -17.595 1.00 96.44 87 ASN A C 1
ATOM 650 O O . ASN A 1 87 ? -1.682 0.307 -18.182 1.00 96.44 87 ASN A O 1
ATOM 654 N N . GLY A 1 88 ? 0.019 -1.085 -17.695 1.00 96.69 88 GLY A N 1
ATOM 655 C CA . GLY A 1 88 ? 1.047 -0.448 -18.508 1.00 96.69 88 GLY A CA 1
ATOM 656 C C . GLY A 1 88 ? 1.503 -1.310 -19.679 1.00 96.69 88 GLY A C 1
ATOM 657 O O . GLY A 1 88 ? 1.088 -2.456 -19.862 1.00 96.69 88 GLY A O 1
ATOM 658 N N . ARG A 1 89 ? 2.411 -0.750 -20.475 1.00 97.50 89 ARG A N 1
ATOM 659 C CA . ARG A 1 89 ? 2.977 -1.374 -21.671 1.00 97.50 89 ARG A CA 1
ATOM 660 C C . ARG A 1 89 ? 4.431 -1.757 -21.435 1.00 97.50 89 ARG A C 1
ATOM 662 O O . ARG A 1 89 ? 5.244 -0.933 -21.028 1.00 97.50 89 ARG A O 1
ATOM 669 N N . ILE A 1 90 ? 4.793 -2.998 -21.749 1.00 98.06 90 ILE A N 1
ATOM 670 C CA . ILE A 1 90 ? 6.197 -3.423 -21.738 1.00 98.06 90 ILE A CA 1
ATOM 671 C C . ILE A 1 90 ? 6.893 -2.790 -22.947 1.00 98.06 90 ILE A C 1
ATOM 673 O O . ILE A 1 90 ? 6.648 -3.185 -24.086 1.00 98.06 90 ILE A O 1
ATOM 677 N N . VAL A 1 91 ? 7.760 -1.810 -22.703 1.00 97.19 91 VAL A N 1
ATOM 678 C CA . VAL A 1 91 ? 8.599 -1.191 -23.742 1.00 97.19 91 VAL A CA 1
ATOM 679 C C . VAL A 1 91 ? 9.889 -1.985 -23.913 1.00 97.19 91 VAL A C 1
ATOM 681 O O . VAL A 1 91 ? 10.346 -2.201 -25.034 1.00 97.19 91 VAL A O 1
ATOM 684 N N . LYS A 1 92 ? 10.468 -2.451 -22.799 1.00 96.69 92 LYS A N 1
ATOM 685 C CA . LYS A 1 92 ? 11.666 -3.295 -22.784 1.00 96.69 92 LYS A CA 1
ATOM 686 C C . LYS A 1 92 ? 11.509 -4.412 -21.763 1.00 96.69 92 LYS A C 1
ATOM 688 O O . LYS A 1 92 ? 11.123 -4.170 -20.619 1.00 96.69 92 LYS A O 1
ATOM 693 N N . TRP A 1 93 ? 11.844 -5.631 -22.171 1.00 97.25 93 TRP A N 1
ATOM 694 C CA . TRP A 1 93 ? 11.859 -6.783 -21.274 1.00 97.25 93 TRP A CA 1
ATOM 695 C C . TRP A 1 93 ? 12.964 -6.636 -20.224 1.00 97.25 93 TRP A C 1
ATOM 697 O O . TRP A 1 93 ? 14.065 -6.183 -20.526 1.00 97.25 93 TRP A O 1
ATOM 707 N N . GLY A 1 94 ? 12.661 -7.036 -18.990 1.00 95.25 94 GLY A N 1
ATOM 708 C CA . GLY A 1 94 ? 13.608 -7.062 -17.878 1.00 95.25 94 GLY A CA 1
ATOM 709 C C . GLY A 1 94 ? 13.406 -8.309 -17.014 1.00 95.25 94 GLY A C 1
ATOM 710 O O . GLY A 1 94 ? 12.340 -8.931 -17.083 1.00 95.25 94 GLY A O 1
ATOM 711 N N . PRO A 1 95 ? 14.417 -8.705 -16.222 1.00 95.62 95 PRO A N 1
ATOM 712 C CA . PRO A 1 95 ? 14.313 -9.871 -15.357 1.00 95.62 95 PRO A CA 1
ATOM 713 C C . PRO A 1 95 ? 13.332 -9.630 -14.192 1.00 95.62 95 PRO A C 1
ATOM 715 O O . PRO A 1 95 ? 12.996 -8.482 -13.885 1.00 95.62 95 PRO A O 1
ATOM 718 N N . PRO A 1 96 ? 12.864 -10.694 -13.519 1.00 94.44 96 PRO A N 1
ATOM 719 C CA . PRO A 1 96 ? 12.063 -10.555 -12.308 1.00 94.44 96 PRO A CA 1
ATOM 720 C C . PRO A 1 96 ? 12.848 -9.873 -11.178 1.00 94.44 96 PRO A C 1
ATOM 722 O O . PRO A 1 96 ? 14.051 -10.098 -11.041 1.00 94.44 96 PRO A O 1
ATOM 725 N N . GLY A 1 97 ? 12.171 -9.089 -10.338 1.00 93.12 97 GLY A N 1
ATOM 726 C CA . GLY A 1 97 ? 12.800 -8.422 -9.196 1.00 93.12 97 GLY A CA 1
ATOM 727 C C . GLY A 1 97 ? 11.813 -7.868 -8.175 1.00 93.12 97 GLY A C 1
ATOM 728 O O . GLY A 1 97 ? 10.601 -8.043 -8.290 1.00 93.12 97 GLY A O 1
ATOM 729 N N . THR A 1 98 ? 12.344 -7.214 -7.143 1.00 92.44 98 THR A N 1
ATOM 730 C CA . THR A 1 98 ? 11.542 -6.413 -6.202 1.00 92.44 98 THR A CA 1
ATOM 731 C C . THR A 1 98 ? 11.509 -4.952 -6.651 1.00 92.44 98 THR A C 1
ATOM 733 O O . THR A 1 98 ? 12.145 -4.596 -7.641 1.00 92.44 98 THR A O 1
ATOM 736 N N . ILE A 1 99 ? 10.733 -4.106 -5.971 1.00 93.81 99 ILE A N 1
ATOM 737 C CA . ILE A 1 99 ? 10.474 -2.729 -6.408 1.00 93.81 99 ILE A CA 1
ATOM 738 C C . ILE A 1 99 ? 10.916 -1.731 -5.340 1.00 93.81 99 ILE A C 1
ATOM 740 O O . ILE A 1 99 ? 10.587 -1.864 -4.155 1.00 93.81 99 ILE A O 1
ATOM 744 N N . SER A 1 100 ? 11.626 -0.700 -5.789 1.00 93.06 100 SER A N 1
ATOM 745 C CA . SER A 1 100 ? 11.973 0.483 -5.008 1.00 93.06 100 SER A CA 1
ATOM 746 C C . SER A 1 100 ? 11.483 1.748 -5.706 1.00 93.06 100 SER A C 1
ATOM 748 O O . SER A 1 100 ? 11.443 1.819 -6.928 1.00 93.06 100 SER A O 1
ATOM 750 N N . THR A 1 101 ? 11.134 2.765 -4.926 1.00 92.94 101 THR A N 1
ATOM 751 C CA . THR A 1 101 ? 10.788 4.117 -5.401 1.00 92.94 101 THR A CA 1
ATOM 752 C C . THR A 1 101 ? 11.858 5.144 -5.038 1.00 92.94 101 THR A C 1
ATOM 754 O O . THR A 1 101 ? 11.682 6.333 -5.287 1.00 92.94 101 THR A O 1
ATOM 757 N N . ASP A 1 102 ? 12.958 4.717 -4.413 1.00 91.75 102 ASP A N 1
ATOM 758 C CA . ASP A 1 102 ? 14.014 5.599 -3.922 1.00 91.75 102 ASP A CA 1
ATOM 759 C C . ASP A 1 102 ? 15.378 5.090 -4.396 1.00 91.75 102 ASP A C 1
ATOM 761 O O . ASP A 1 102 ? 15.837 4.017 -4.002 1.00 91.75 102 ASP A O 1
ATOM 765 N N . THR A 1 103 ? 16.042 5.868 -5.252 1.00 92.50 103 THR A N 1
ATOM 766 C CA . THR A 1 103 ? 17.356 5.525 -5.819 1.00 92.50 103 THR A CA 1
ATOM 767 C C . THR A 1 103 ? 18.469 5.488 -4.770 1.00 92.50 103 THR A C 1
ATOM 769 O O . THR A 1 103 ? 19.499 4.841 -4.980 1.00 92.50 103 THR A O 1
ATOM 772 N N . ARG A 1 104 ? 18.278 6.133 -3.610 1.00 90.94 104 ARG A N 1
ATOM 773 C CA . ARG A 1 104 ? 19.256 6.138 -2.511 1.00 90.94 104 ARG A CA 1
ATOM 774 C C . ARG A 1 104 ? 19.333 4.772 -1.837 1.00 90.94 104 ARG A C 1
ATOM 776 O O . ARG A 1 104 ? 20.431 4.327 -1.503 1.00 90.94 104 ARG A O 1
ATOM 783 N N . THR A 1 105 ? 18.182 4.116 -1.687 1.00 89.06 105 THR A N 1
ATOM 784 C CA . THR A 1 105 ? 18.018 2.802 -1.043 1.00 89.06 105 THR A CA 1
ATOM 785 C C . THR A 1 105 ? 17.837 1.660 -2.041 1.00 89.06 105 THR A C 1
ATOM 787 O O . THR A 1 105 ? 17.657 0.525 -1.619 1.00 89.06 105 THR A O 1
ATOM 790 N N . LEU A 1 106 ? 17.891 1.942 -3.347 1.00 92.00 106 LEU A N 1
ATOM 791 C CA . LEU A 1 106 ? 17.799 0.926 -4.390 1.00 92.00 106 LEU A CA 1
ATOM 792 C C . LEU A 1 106 ? 18.939 -0.090 -4.263 1.00 92.00 106 LEU A C 1
ATOM 794 O O . LEU A 1 106 ? 20.116 0.278 -4.191 1.00 92.00 106 LEU A O 1
ATOM 798 N N . GLU A 1 107 ? 18.558 -1.361 -4.270 1.00 90.88 107 GLU A N 1
ATOM 799 C CA . GLU A 1 107 ? 19.446 -2.514 -4.198 1.00 90.88 107 GLU A CA 1
ATOM 800 C C . GLU A 1 107 ? 19.572 -3.212 -5.558 1.00 90.88 107 GLU A C 1
ATOM 802 O O . GLU A 1 107 ? 18.732 -3.080 -6.455 1.00 90.88 107 GLU A O 1
ATOM 807 N N . HIS A 1 108 ? 20.634 -4.001 -5.702 1.00 92.19 108 HIS A N 1
ATOM 808 C CA . HIS A 1 108 ? 20.894 -4.756 -6.920 1.00 92.19 108 HIS A CA 1
ATOM 809 C C . HIS A 1 108 ? 19.751 -5.738 -7.219 1.00 92.19 108 HIS A C 1
ATOM 811 O O . HIS A 1 108 ? 19.357 -6.528 -6.363 1.00 92.19 108 HIS A O 1
ATOM 817 N N . GLY A 1 109 ? 19.256 -5.743 -8.459 1.00 92.19 109 GLY A N 1
ATOM 818 C CA . GLY A 1 109 ? 18.146 -6.608 -8.868 1.00 92.19 109 GLY A CA 1
ATOM 819 C C . GLY A 1 109 ? 16.758 -6.012 -8.624 1.00 92.19 109 GLY A C 1
ATOM 820 O O . GLY A 1 109 ? 15.764 -6.723 -8.773 1.00 92.19 109 GLY A O 1
ATOM 821 N N . GLN A 1 110 ? 16.661 -4.729 -8.264 1.00 94.94 110 GLN A N 1
ATOM 822 C CA . GLN A 1 110 ? 15.379 -4.043 -8.110 1.00 94.94 110 GLN A CA 1
ATOM 823 C C . GLN A 1 110 ? 14.953 -3.285 -9.366 1.00 94.94 110 GLN A C 1
ATOM 825 O O . GLN A 1 110 ? 15.773 -2.734 -10.103 1.00 94.94 110 GLN A O 1
ATOM 830 N N . TRP A 1 111 ? 13.642 -3.232 -9.574 1.00 97.06 111 TRP A N 1
ATOM 831 C CA . TRP A 1 111 ? 12.986 -2.279 -10.455 1.00 97.06 111 TRP A CA 1
ATOM 832 C C . TRP A 1 111 ? 12.817 -0.941 -9.734 1.00 97.06 111 TRP A C 1
ATOM 834 O O . TRP A 1 111 ? 12.463 -0.904 -8.552 1.00 97.06 111 TRP A O 1
ATOM 844 N N . PHE A 1 112 ? 13.031 0.157 -10.452 1.00 97.19 112 PHE A N 1
ATOM 845 C CA . PHE A 1 112 ? 12.782 1.507 -9.967 1.00 97.19 112 PHE A CA 1
ATOM 846 C C . PHE A 1 112 ? 11.421 2.017 -10.444 1.00 97.19 112 PHE A C 1
ATOM 848 O O . PHE A 1 112 ? 11.194 2.161 -11.642 1.00 97.19 112 PHE A O 1
ATOM 855 N N . PHE A 1 113 ? 10.516 2.316 -9.518 1.00 97.25 113 PHE A N 1
ATOM 856 C CA . PHE A 1 113 ? 9.238 2.952 -9.816 1.00 97.25 113 PHE A CA 1
ATOM 857 C C . PHE A 1 113 ? 9.402 4.471 -9.704 1.00 97.25 113 PHE A C 1
ATOM 859 O O . PHE A 1 113 ? 9.513 5.023 -8.607 1.00 97.25 113 PHE A O 1
ATOM 866 N N . ALA A 1 114 ? 9.428 5.147 -10.850 1.00 96.31 114 ALA A N 1
ATOM 867 C CA . ALA A 1 114 ? 9.660 6.578 -10.952 1.00 96.31 114 ALA A CA 1
ATOM 868 C C . ALA A 1 114 ? 8.382 7.368 -10.624 1.00 96.31 114 ALA A C 1
ATOM 870 O O . ALA A 1 114 ? 7.535 7.591 -11.484 1.00 96.31 114 ALA A O 1
ATOM 871 N N . ILE A 1 115 ? 8.248 7.785 -9.362 1.00 93.75 115 ILE A N 1
ATOM 872 C CA . ILE A 1 115 ? 7.127 8.610 -8.893 1.00 93.75 115 ILE A CA 1
ATOM 873 C C . ILE A 1 115 ? 7.296 10.076 -9.324 1.00 93.75 115 ILE A C 1
ATOM 875 O O . ILE A 1 115 ? 8.363 10.674 -9.185 1.00 93.75 115 ILE A O 1
ATOM 879 N N . THR A 1 116 ? 6.200 10.674 -9.771 1.00 90.69 116 THR A N 1
ATOM 880 C CA . THR A 1 116 ? 6.052 12.083 -10.139 1.00 90.69 116 THR A CA 1
ATOM 881 C C . THR A 1 116 ? 5.025 12.735 -9.221 1.00 90.69 116 THR A C 1
ATOM 883 O O . THR A 1 116 ? 3.911 12.234 -9.098 1.00 90.69 116 THR A O 1
ATOM 886 N N . GLY A 1 117 ? 5.381 13.852 -8.601 1.00 83.69 117 GLY A N 1
ATOM 887 C CA . GLY A 1 117 ? 4.488 14.720 -7.836 1.00 83.69 117 GLY A CA 1
ATOM 888 C C . GLY A 1 117 ? 4.665 16.181 -8.249 1.00 83.69 117 GLY A C 1
ATOM 889 O O . GLY A 1 117 ? 5.505 16.495 -9.089 1.00 83.69 117 GLY A O 1
ATOM 890 N N . GLU A 1 118 ? 3.907 17.089 -7.634 1.00 79.38 118 GLU A N 1
ATOM 891 C CA . GLU A 1 118 ? 3.856 18.508 -8.039 1.00 79.38 118 GLU A CA 1
ATOM 892 C C . GLU A 1 118 ? 5.229 19.198 -8.079 1.00 79.38 118 GLU A C 1
ATOM 894 O O . GLU A 1 118 ? 5.503 19.981 -8.982 1.00 79.38 118 GLU A O 1
ATOM 899 N N . ASN A 1 119 ? 6.106 18.878 -7.122 1.00 83.50 119 ASN A N 1
ATOM 900 C CA . ASN A 1 119 ? 7.433 19.490 -6.980 1.00 83.50 119 ASN A CA 1
ATOM 901 C C . ASN A 1 119 ? 8.584 18.487 -7.167 1.00 83.50 119 ASN A C 1
ATOM 903 O O . ASN A 1 119 ? 9.724 18.773 -6.800 1.00 83.50 119 ASN A O 1
ATOM 907 N N . PHE A 1 120 ? 8.300 17.282 -7.666 1.00 89.00 120 PHE A N 1
ATOM 908 C CA . PHE A 1 120 ? 9.276 16.197 -7.702 1.00 89.00 120 PHE A CA 1
ATOM 909 C C . PHE A 1 120 ? 9.049 15.275 -8.898 1.00 89.00 120 PHE A C 1
ATOM 911 O O . PHE A 1 120 ? 7.970 14.718 -9.055 1.00 89.00 120 PHE A O 1
ATOM 918 N N . ASP A 1 121 ? 10.084 15.053 -9.705 1.00 91.75 121 ASP A N 1
ATOM 919 C CA . ASP A 1 121 ? 10.059 14.080 -10.799 1.00 91.75 121 ASP A CA 1
ATOM 920 C C . ASP A 1 121 ? 11.227 13.100 -10.634 1.00 91.75 121 ASP A C 1
ATOM 922 O O . ASP A 1 121 ? 12.393 13.448 -10.852 1.00 91.75 121 ASP A O 1
ATOM 926 N N . ALA A 1 122 ? 10.913 11.863 -10.240 1.00 93.38 122 ALA A N 1
ATOM 927 C CA . ALA A 1 122 ? 11.903 10.810 -10.054 1.00 93.38 122 ALA A CA 1
ATOM 928 C C . ALA A 1 122 ? 12.598 10.382 -11.356 1.00 93.38 122 ALA A C 1
ATOM 930 O O . ALA A 1 122 ? 13.662 9.761 -11.299 1.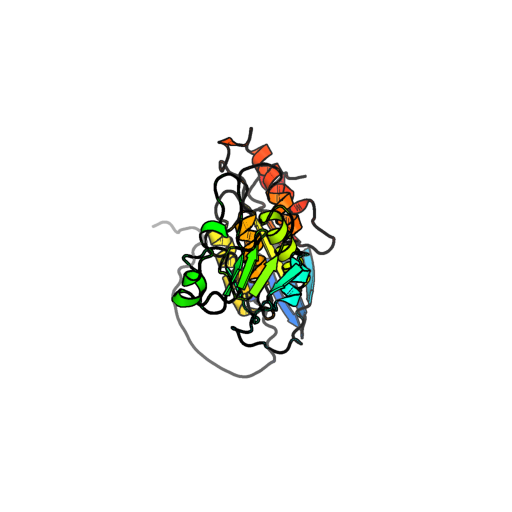00 93.38 122 ALA A O 1
ATOM 931 N N . HIS A 1 123 ? 12.045 10.717 -12.527 1.00 92.88 123 HIS A N 1
ATOM 932 C CA . HIS A 1 123 ? 12.662 10.363 -13.802 1.00 92.88 123 HIS A CA 1
ATOM 933 C C . HIS A 1 123 ? 14.013 11.056 -14.007 1.00 92.88 123 HIS A C 1
ATOM 935 O O . HIS A 1 123 ? 14.855 10.533 -14.735 1.00 92.88 123 HIS A O 1
ATOM 941 N N . HIS A 1 124 ? 14.265 12.180 -13.324 1.00 91.81 124 HIS A N 1
ATOM 942 C CA . HIS A 1 124 ? 15.566 12.855 -13.336 1.00 91.81 124 HIS A CA 1
ATOM 943 C C . HIS A 1 124 ? 16.708 11.998 -12.766 1.00 91.81 124 HIS A C 1
ATOM 945 O O . HIS A 1 124 ? 17.871 12.279 -13.038 1.00 91.81 124 HIS A O 1
ATOM 951 N N . PHE A 1 125 ? 16.399 10.952 -11.992 1.00 91.12 125 PHE A N 1
ATOM 952 C CA . PHE A 1 125 ? 17.400 10.036 -11.437 1.00 91.12 125 PHE A CA 1
ATOM 953 C C . PHE A 1 125 ? 17.633 8.791 -12.300 1.00 91.12 125 PHE A C 1
ATOM 955 O O . PHE A 1 125 ? 18.447 7.942 -11.937 1.00 91.12 125 PHE A O 1
ATOM 962 N N . ILE A 1 126 ? 16.918 8.653 -13.420 1.00 92.56 126 ILE A N 1
ATOM 963 C CA . ILE A 1 126 ? 17.102 7.533 -14.341 1.00 92.56 126 ILE A CA 1
ATOM 964 C C . ILE A 1 126 ? 18.267 7.871 -15.264 1.00 92.56 126 ILE A C 1
ATOM 966 O O . ILE A 1 126 ? 18.107 8.547 -16.279 1.00 92.56 126 ILE A O 1
ATOM 970 N N . THR A 1 127 ? 19.443 7.377 -14.900 1.00 90.31 127 THR A N 1
ATOM 971 C CA . THR A 1 127 ? 20.666 7.504 -15.692 1.00 90.31 127 THR A CA 1
ATOM 972 C C . THR A 1 127 ? 21.297 6.123 -15.909 1.00 90.31 127 THR A C 1
ATOM 974 O O . THR A 1 127 ? 20.965 5.178 -15.181 1.00 90.31 127 THR A O 1
ATOM 977 N N . PRO A 1 128 ? 22.218 5.955 -16.878 1.00 85.81 128 PRO A N 1
ATOM 978 C CA . PRO A 1 128 ? 22.960 4.701 -17.044 1.00 85.81 128 PRO A CA 1
ATOM 979 C C . PRO A 1 128 ? 23.671 4.243 -15.758 1.00 85.81 128 PRO A C 1
ATOM 981 O O . PRO A 1 128 ? 23.763 3.044 -15.483 1.00 85.81 128 PRO A O 1
ATOM 984 N N . GLU A 1 129 ? 24.105 5.191 -14.922 1.00 88.81 129 GLU A N 1
ATOM 985 C CA . GLU A 1 129 ? 24.749 4.933 -13.633 1.00 88.81 129 GLU A CA 1
ATOM 986 C C . GLU A 1 129 ? 23.823 4.258 -12.619 1.00 88.81 129 GLU A C 1
ATOM 988 O O . GLU A 1 129 ? 24.299 3.545 -11.734 1.00 88.81 129 GLU A O 1
ATOM 993 N N . LEU A 1 130 ? 22.503 4.427 -12.740 1.00 91.44 130 LEU A N 1
ATOM 994 C CA . LEU A 1 130 ? 21.551 3.740 -11.868 1.00 91.44 130 LEU A CA 1
ATOM 995 C C . LEU A 1 130 ? 21.623 2.217 -12.064 1.00 91.44 130 LEU A C 1
ATOM 997 O O . LEU A 1 130 ? 21.485 1.456 -11.106 1.00 91.44 130 LEU A O 1
ATOM 1001 N N . TYR A 1 131 ? 21.908 1.752 -13.283 1.00 90.75 131 TYR A N 1
ATOM 1002 C CA . TYR A 1 131 ? 22.214 0.343 -13.511 1.00 90.75 131 TYR A CA 1
ATOM 1003 C C . TYR A 1 131 ? 23.625 -0.008 -13.031 1.00 90.75 131 TYR A C 1
ATOM 1005 O O . TYR A 1 131 ? 23.772 -0.912 -12.213 1.00 90.75 131 TYR A O 1
ATOM 1013 N N . THR A 1 132 ? 24.663 0.690 -13.501 1.00 90.44 132 THR A N 1
ATOM 1014 C CA . THR A 1 132 ? 26.0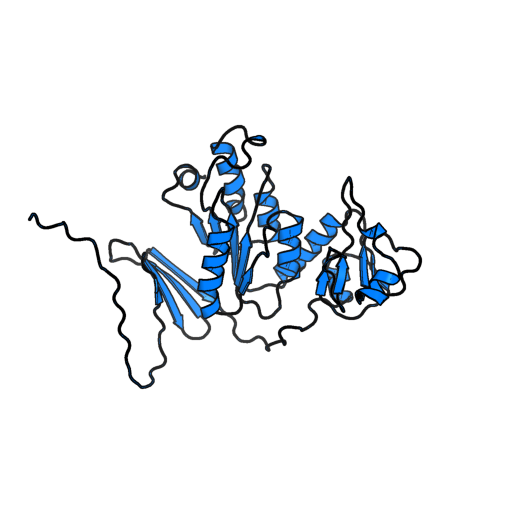53 0.264 -13.250 1.00 90.44 132 THR A CA 1
ATOM 1015 C C . THR A 1 132 ? 26.464 0.358 -11.780 1.00 90.44 132 THR A C 1
ATOM 1017 O O . THR A 1 132 ? 27.211 -0.498 -11.313 1.00 90.44 132 THR A O 1
ATOM 1020 N N . ASN A 1 133 ? 25.951 1.340 -11.030 1.00 91.44 133 ASN A N 1
ATOM 1021 C CA . ASN A 1 133 ? 26.328 1.562 -9.631 1.00 91.44 133 ASN A CA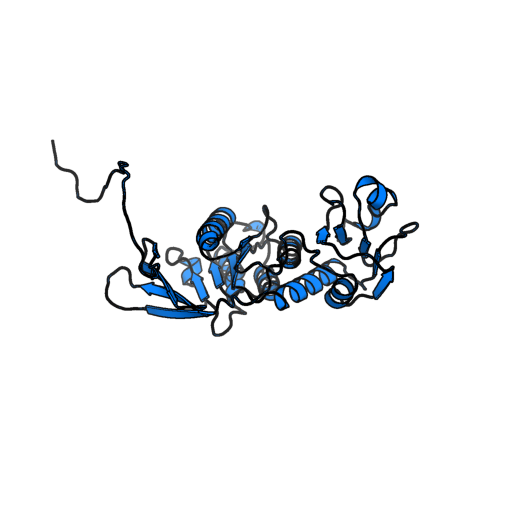 1
ATOM 1022 C C . ASN A 1 133 ? 25.380 0.898 -8.627 1.00 91.44 133 ASN A C 1
ATOM 1024 O O . ASN A 1 133 ? 25.804 0.572 -7.518 1.00 91.44 133 ASN A O 1
ATOM 1028 N N . LYS A 1 134 ? 24.093 0.742 -8.966 1.00 93.00 134 LYS A N 1
ATOM 1029 C CA . LYS A 1 134 ? 23.071 0.219 -8.037 1.00 93.00 134 LYS A CA 1
ATOM 1030 C C . LYS A 1 134 ? 22.462 -1.112 -8.469 1.00 93.00 134 LYS A C 1
ATOM 1032 O O . LYS A 1 134 ? 21.778 -1.740 -7.672 1.00 93.00 134 LYS A O 1
ATOM 1037 N N . GLY A 1 135 ? 22.708 -1.565 -9.697 1.00 93.50 135 GLY A N 1
ATOM 1038 C CA . GLY A 1 135 ? 22.140 -2.803 -10.227 1.00 93.50 135 GLY A CA 1
ATOM 1039 C C . GLY A 1 135 ? 20.641 -2.718 -10.518 1.00 93.50 135 GLY A C 1
ATOM 1040 O O . GLY A 1 135 ? 19.959 -3.738 -10.428 1.00 93.50 135 GLY A O 1
ATOM 1041 N N . CYS A 1 136 ? 20.114 -1.529 -10.835 1.00 96.00 136 CYS A N 1
ATOM 1042 C CA . CYS A 1 136 ? 18.706 -1.347 -11.200 1.00 96.00 136 CYS A CA 1
ATOM 1043 C C . CYS A 1 136 ? 18.375 -2.067 -12.514 1.00 96.00 136 CYS A C 1
ATOM 1045 O O . CYS A 1 136 ? 18.880 -1.704 -13.573 1.00 96.00 136 CYS A O 1
ATOM 1047 N N . ILE A 1 137 ? 17.517 -3.083 -12.463 1.00 95.75 137 ILE A N 1
ATOM 1048 C CA . ILE A 1 137 ? 17.255 -3.978 -13.603 1.00 95.75 137 ILE A CA 1
ATOM 1049 C C . ILE A 1 137 ? 16.125 -3.508 -14.525 1.00 95.75 137 ILE A C 1
ATOM 1051 O O . ILE A 1 137 ? 15.954 -4.052 -15.620 1.00 95.75 137 ILE A O 1
ATOM 1055 N N . GLY A 1 138 ? 15.364 -2.499 -14.109 1.00 96.56 138 GLY A N 1
ATOM 1056 C CA . GLY A 1 138 ? 14.308 -1.928 -14.927 1.00 96.56 138 GLY A CA 1
ATOM 1057 C C . GLY A 1 138 ? 13.610 -0.743 -14.2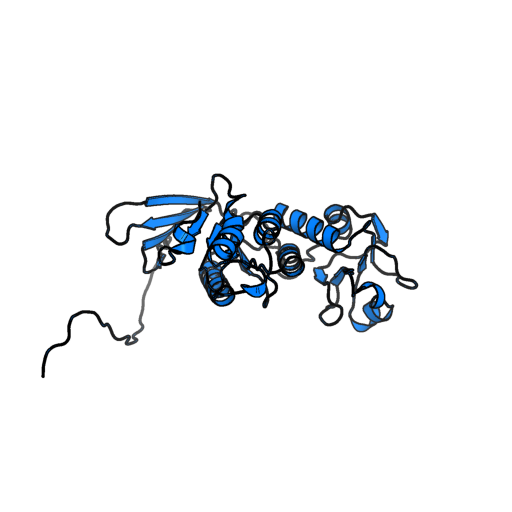76 1.00 96.56 138 GLY A C 1
ATOM 1058 O O . GLY A 1 138 ? 13.788 -0.482 -13.090 1.00 96.56 138 GLY A O 1
ATOM 1059 N N . VAL A 1 139 ? 12.814 -0.024 -15.061 1.00 97.62 139 VAL A N 1
ATOM 1060 C CA . VAL A 1 139 ? 12.049 1.146 -14.619 1.00 97.62 139 VAL A CA 1
ATOM 1061 C C . VAL A 1 139 ? 10.560 0.942 -14.879 1.00 97.62 139 VAL A C 1
ATOM 1063 O O . VAL A 1 139 ? 10.170 0.367 -15.894 1.00 97.62 139 VAL A O 1
ATOM 1066 N N . ILE A 1 140 ? 9.738 1.443 -13.963 1.00 97.88 140 ILE A N 1
ATOM 1067 C CA . ILE A 1 140 ? 8.300 1.645 -14.133 1.00 97.88 140 ILE A CA 1
ATOM 1068 C C . ILE A 1 140 ? 8.078 3.156 -14.115 1.00 97.88 140 ILE A C 1
ATOM 1070 O O . ILE A 1 140 ? 8.392 3.798 -13.114 1.00 97.88 140 ILE A O 1
ATOM 1074 N N . GLY A 1 141 ? 7.597 3.739 -15.207 1.00 96.88 141 GLY A N 1
ATOM 1075 C CA . GLY A 1 141 ? 7.498 5.195 -15.327 1.00 96.88 141 GLY A CA 1
ATOM 1076 C C . GLY A 1 141 ? 6.644 5.631 -16.507 1.00 96.88 141 GLY A C 1
ATOM 1077 O O . GLY A 1 141 ? 6.309 4.819 -17.364 1.00 96.88 141 GLY A O 1
ATOM 1078 N N . ASN A 1 142 ? 6.264 6.905 -16.547 1.00 94.81 142 ASN A N 1
ATOM 1079 C CA . ASN A 1 142 ? 5.410 7.458 -17.608 1.00 94.81 142 ASN A CA 1
ATOM 1080 C C . ASN A 1 142 ? 6.197 8.141 -18.735 1.00 94.81 142 ASN A C 1
ATOM 1082 O O . ASN A 1 142 ? 5.611 8.647 -19.690 1.00 94.81 142 ASN A O 1
ATOM 1086 N N . ARG A 1 143 ? 7.528 8.155 -18.628 1.00 91.62 143 ARG A N 1
ATOM 1087 C CA . ARG A 1 143 ? 8.429 8.673 -19.651 1.00 91.62 143 ARG A CA 1
ATOM 1088 C C . ARG A 1 143 ? 9.658 7.786 -19.756 1.00 91.62 143 ARG A C 1
ATOM 1090 O O . ARG A 1 143 ? 10.395 7.617 -18.786 1.00 91.62 143 ARG A O 1
ATOM 1097 N N . VAL A 1 144 ? 9.907 7.246 -20.946 1.00 83.38 144 VAL A N 1
ATOM 1098 C CA . VAL A 1 144 ? 11.170 6.558 -21.241 1.00 83.38 144 VAL A CA 1
ATOM 1099 C C . VAL A 1 144 ? 12.292 7.594 -21.236 1.00 83.38 144 VAL A C 1
ATOM 1101 O O . VAL A 1 144 ? 12.258 8.539 -22.020 1.00 83.38 144 VAL A O 1
ATOM 1104 N N . CYS A 1 145 ? 13.273 7.435 -20.348 1.00 82.88 145 CYS A N 1
ATOM 1105 C CA . CYS A 1 145 ? 14.439 8.315 -20.318 1.00 82.88 145 CYS A CA 1
ATOM 1106 C C . CYS A 1 145 ? 15.443 7.950 -21.415 1.00 82.88 145 CYS A C 1
ATOM 1108 O O . CYS A 1 145 ? 15.669 6.769 -21.707 1.00 82.88 145 CYS A O 1
ATOM 1110 N N . ASP A 1 146 ? 16.078 8.975 -21.983 1.00 81.56 146 ASP A N 1
ATOM 1111 C CA . ASP A 1 146 ? 17.146 8.808 -22.963 1.00 81.56 146 ASP A CA 1
ATOM 1112 C C . ASP A 1 146 ? 18.289 7.969 -22.374 1.00 81.56 146 ASP A C 1
ATOM 1114 O O . ASP A 1 146 ? 18.634 8.080 -21.198 1.00 81.56 146 ASP A O 1
ATOM 1118 N N . ASN A 1 147 ? 18.894 7.119 -23.204 1.00 85.12 147 ASN A N 1
ATOM 1119 C CA . ASN A 1 147 ? 20.011 6.238 -22.835 1.00 85.12 147 ASN A CA 1
ATOM 1120 C C . ASN A 1 147 ? 19.706 5.154 -21.778 1.00 85.12 147 ASN A C 1
ATOM 1122 O O . ASN A 1 147 ? 20.630 4.474 -21.333 1.00 85.12 147 ASN A O 1
ATOM 1126 N N . TRP A 1 148 ? 18.441 4.916 -21.410 1.00 92.00 148 TRP A N 1
ATOM 1127 C CA . TRP A 1 148 ? 18.067 3.743 -20.612 1.00 92.00 148 TRP A CA 1
ATOM 1128 C C . TRP A 1 148 ? 17.871 2.506 -21.498 1.00 92.00 148 TRP A C 1
ATOM 1130 O O . TRP A 1 148 ? 17.002 2.486 -22.373 1.00 92.00 148 TRP A O 1
ATOM 1140 N N . ASP A 1 149 ? 18.641 1.440 -21.275 1.00 91.25 149 ASP A N 1
ATOM 1141 C CA . ASP A 1 149 ? 18.644 0.221 -22.102 1.00 91.25 149 ASP A CA 1
ATOM 1142 C C . ASP A 1 149 ? 18.198 -1.059 -21.365 1.00 91.25 149 ASP A C 1
ATOM 1144 O O . ASP A 1 149 ? 18.230 -2.139 -21.953 1.00 91.25 149 ASP A O 1
ATOM 1148 N N . LYS A 1 150 ? 17.757 -0.951 -20.104 1.00 95.31 150 LYS A N 1
ATOM 1149 C CA . LYS A 1 150 ? 17.261 -2.084 -19.297 1.00 95.31 150 LYS A CA 1
ATOM 1150 C C . LYS A 1 150 ? 15.741 -2.231 -19.391 1.00 95.31 150 LYS A C 1
ATOM 1152 O O . LYS A 1 150 ? 15.107 -1.609 -20.244 1.00 95.31 150 LYS A O 1
ATOM 1157 N N . GLY A 1 151 ? 15.155 -3.066 -18.526 1.00 96.69 151 GLY A N 1
ATOM 1158 C CA . GLY A 1 151 ? 13.709 -3.271 -18.474 1.00 96.69 151 GLY A CA 1
ATOM 1159 C C . GLY A 1 151 ? 12.953 -1.948 -18.353 1.00 96.69 151 GLY A C 1
ATOM 1160 O O . GLY A 1 151 ? 13.409 -1.017 -17.683 1.00 96.69 151 GLY A O 1
ATOM 1161 N N . PHE A 1 152 ? 11.814 -1.839 -19.026 1.00 97.69 152 PHE A N 1
ATOM 1162 C CA . PHE A 1 152 ? 10.992 -0.638 -18.964 1.00 97.69 152 PHE A CA 1
ATOM 1163 C C . PHE A 1 152 ? 9.519 -0.986 -19.157 1.00 97.69 152 PHE A C 1
ATOM 1165 O O . PHE A 1 152 ? 9.137 -1.525 -20.201 1.00 97.69 152 PHE A O 1
ATOM 1172 N N . VAL A 1 153 ? 8.706 -0.650 -18.159 1.00 98.25 153 VAL A N 1
ATOM 1173 C CA . VAL A 1 153 ? 7.245 -0.677 -18.229 1.00 98.25 153 VAL A CA 1
ATOM 1174 C C . VAL A 1 153 ? 6.749 0.760 -18.220 1.00 98.25 153 VAL A C 1
ATOM 1176 O O . VAL A 1 153 ? 6.965 1.500 -17.262 1.00 98.25 153 VAL A O 1
ATOM 1179 N N . GLU A 1 154 ? 6.097 1.144 -19.309 1.00 97.38 154 GLU A N 1
ATOM 1180 C CA . GLU A 1 154 ? 5.509 2.464 -19.476 1.00 97.38 154 GLU A CA 1
ATOM 1181 C C . GLU A 1 154 ? 4.097 2.492 -18.898 1.00 97.38 154 GLU A C 1
ATOM 1183 O O . GLU A 1 154 ? 3.278 1.624 -19.210 1.00 97.38 154 GLU A O 1
ATOM 1188 N N . VAL A 1 155 ? 3.818 3.484 -18.057 1.00 96.69 155 VAL A N 1
ATOM 1189 C CA . VAL A 1 155 ? 2.486 3.746 -17.500 1.00 96.69 155 VAL A CA 1
ATOM 1190 C C . VAL A 1 155 ? 1.929 5.043 -18.070 1.00 96.69 155 VAL A C 1
ATOM 1192 O O . VAL A 1 155 ? 2.672 5.987 -18.319 1.00 96.69 155 VAL A O 1
ATOM 1195 N N . GLU A 1 156 ? 0.619 5.115 -18.268 1.00 91.81 156 GLU A N 1
ATOM 1196 C CA . GLU A 1 156 ? -0.026 6.340 -18.745 1.00 91.81 156 GLU A CA 1
ATOM 1197 C C . GLU A 1 156 ? -0.448 7.236 -17.573 1.00 91.81 156 GLU A C 1
ATOM 1199 O O . GLU A 1 156 ? -1.004 6.767 -16.576 1.00 91.81 156 GLU A O 1
ATOM 1204 N N . GLY A 1 157 ? -0.233 8.546 -17.716 1.00 89.88 157 GLY A N 1
ATOM 1205 C CA . GLY A 1 157 ? -0.711 9.549 -16.765 1.00 89.88 157 GLY A CA 1
ATOM 1206 C C . GLY A 1 157 ? 0.082 9.597 -15.458 1.00 89.88 157 GLY A C 1
ATOM 1207 O O . GLY A 1 157 ? 1.312 9.666 -15.464 1.00 89.88 157 GLY A O 1
ATOM 1208 N N . ASP A 1 158 ? -0.637 9.639 -14.336 1.00 92.94 158 ASP A N 1
ATOM 1209 C CA . ASP A 1 158 ? -0.072 9.817 -12.998 1.00 92.94 158 ASP A CA 1
ATOM 1210 C C . ASP A 1 158 ? 0.566 8.512 -12.476 1.00 92.94 158 ASP A C 1
ATOM 1212 O O . ASP A 1 158 ? -0.062 7.447 -12.378 1.00 92.94 158 ASP A O 1
ATOM 1216 N N . THR A 1 159 ? 1.846 8.598 -12.121 1.00 95.12 159 THR A N 1
ATOM 1217 C CA . THR A 1 159 ? 2.631 7.465 -11.618 1.00 95.12 159 THR A CA 1
ATOM 1218 C C . THR A 1 159 ? 2.235 7.053 -10.196 1.00 95.12 159 THR A C 1
ATOM 1220 O O . THR A 1 159 ? 2.340 5.871 -9.870 1.00 95.12 159 THR A O 1
ATOM 1223 N N . VAL A 1 160 ? 1.701 7.959 -9.369 1.00 94.12 160 VAL A N 1
ATOM 1224 C CA . VAL A 1 160 ? 1.137 7.641 -8.046 1.00 94.12 160 VAL A CA 1
ATOM 1225 C C . VAL A 1 160 ? -0.123 6.796 -8.204 1.00 94.12 160 VAL A C 1
ATOM 1227 O O . VAL A 1 160 ? -0.251 5.773 -7.537 1.00 94.12 160 VAL A O 1
ATOM 1230 N N . ILE A 1 161 ? -1.012 7.146 -9.139 1.00 95.19 161 ILE A N 1
ATOM 1231 C CA . ILE A 1 161 ? -2.197 6.321 -9.444 1.00 95.19 161 ILE A CA 1
ATOM 1232 C C . ILE A 1 161 ? -1.765 4.927 -9.922 1.00 95.19 161 ILE A C 1
ATOM 1234 O O . ILE A 1 161 ? -2.361 3.914 -9.558 1.00 95.19 161 ILE A O 1
ATOM 1238 N N . SER A 1 162 ? -0.702 4.852 -10.722 1.00 96.88 162 SER A N 1
ATOM 1239 C CA . SER A 1 162 ? -0.152 3.573 -11.186 1.00 96.88 162 SER A CA 1
ATOM 1240 C C . SER A 1 162 ? 0.434 2.738 -10.040 1.00 96.88 162 SER A C 1
ATOM 1242 O O . SER A 1 162 ? 0.252 1.520 -10.010 1.00 96.88 162 SER A O 1
ATOM 1244 N N . LEU A 1 163 ? 1.077 3.380 -9.060 1.00 96.62 163 LEU A N 1
ATOM 1245 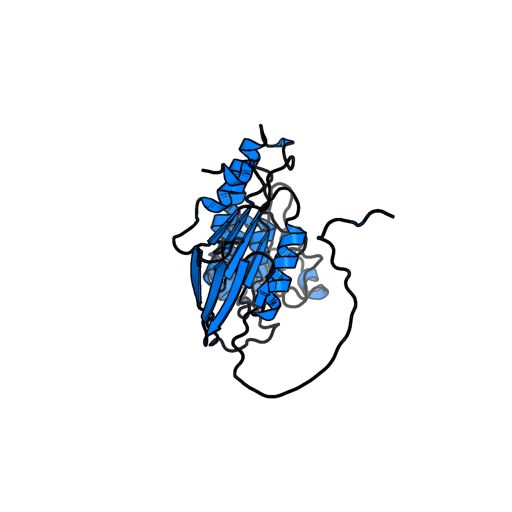C CA . LEU A 1 163 ? 1.565 2.727 -7.844 1.00 96.62 163 LEU A CA 1
ATOM 1246 C C . LEU A 1 163 ? 0.406 2.163 -7.007 1.00 96.62 163 LEU A C 1
ATOM 1248 O O . LEU A 1 163 ? 0.497 1.046 -6.501 1.00 96.62 163 LEU A O 1
ATOM 1252 N N . GLU A 1 164 ? -0.703 2.892 -6.896 1.00 96.31 164 GLU A N 1
ATOM 1253 C CA . GLU A 1 164 ? -1.898 2.408 -6.198 1.00 96.31 164 GLU A CA 1
ATOM 1254 C C . GLU A 1 164 ? -2.546 1.217 -6.893 1.00 96.31 164 GLU A C 1
ATOM 1256 O O . GLU A 1 164 ? -2.889 0.241 -6.228 1.00 96.31 164 GLU A O 1
ATOM 1261 N N . LYS A 1 165 ? -2.673 1.252 -8.226 1.00 97.06 165 LYS A N 1
ATOM 1262 C CA . LYS A 1 165 ? -3.152 0.096 -9.005 1.00 97.06 165 LYS A CA 1
ATOM 1263 C C . LYS A 1 165 ? -2.308 -1.138 -8.701 1.00 97.06 165 LYS A C 1
ATOM 1265 O O . LYS A 1 165 ? -2.846 -2.210 -8.419 1.00 97.06 165 LYS A O 1
ATOM 1270 N N . MET A 1 166 ? -0.990 -0.958 -8.652 1.00 97.25 166 MET A N 1
ATOM 1271 C CA . MET A 1 166 ? -0.065 -2.029 -8.314 1.00 97.25 166 MET A CA 1
ATOM 1272 C C . MET A 1 166 ? -0.241 -2.543 -6.884 1.00 97.25 166 MET A C 1
ATOM 1274 O O . MET A 1 166 ? -0.201 -3.753 -6.657 1.00 97.25 166 MET A O 1
ATOM 1278 N N . ALA A 1 167 ? -0.470 -1.648 -5.925 1.00 96.88 167 ALA A N 1
ATOM 1279 C CA . ALA A 1 167 ? -0.735 -2.003 -4.538 1.00 96.88 167 ALA A CA 1
ATOM 1280 C C . ALA A 1 167 ? -2.060 -2.757 -4.366 1.00 96.88 167 ALA A C 1
ATOM 1282 O O . ALA A 1 167 ? -2.099 -3.759 -3.654 1.00 96.88 167 ALA A O 1
ATOM 1283 N N . ILE A 1 168 ? -3.121 -2.336 -5.060 1.00 97.31 168 ILE A N 1
ATOM 1284 C CA . ILE A 1 168 ? -4.414 -3.032 -5.091 1.00 97.31 168 ILE A CA 1
ATOM 1285 C C . ILE A 1 168 ? -4.246 -4.422 -5.704 1.00 97.31 168 ILE A C 1
ATOM 1287 O O . ILE A 1 168 ? -4.744 -5.404 -5.151 1.00 97.31 168 ILE A O 1
ATOM 1291 N N . TYR A 1 169 ? -3.496 -4.538 -6.802 1.00 96.50 169 TYR A N 1
ATOM 1292 C CA . TYR A 1 169 ? -3.171 -5.840 -7.369 1.00 96.50 169 TYR A CA 1
ATOM 1293 C C . TYR A 1 169 ? -2.444 -6.701 -6.321 1.00 96.50 169 TYR A C 1
ATOM 1295 O O . TYR A 1 169 ? -2.867 -7.826 -6.044 1.00 96.50 169 TYR A O 1
ATOM 1303 N N . ALA A 1 170 ? -1.383 -6.184 -5.692 1.00 95.06 170 ALA A N 1
ATOM 1304 C CA . ALA A 1 170 ? -0.636 -6.911 -4.665 1.00 95.06 170 ALA A CA 1
ATOM 1305 C C . ALA A 1 170 ? -1.546 -7.368 -3.512 1.00 95.06 170 ALA A C 1
ATOM 1307 O O . ALA A 1 170 ? -1.498 -8.530 -3.103 1.00 95.06 170 ALA A O 1
ATOM 1308 N N . ARG A 1 171 ? -2.445 -6.489 -3.053 1.00 95.75 171 ARG A N 1
ATOM 1309 C CA . ARG A 1 171 ? -3.450 -6.804 -2.038 1.00 95.75 171 ARG A CA 1
ATOM 1310 C C . ARG A 1 171 ? -4.382 -7.932 -2.475 1.00 95.75 171 ARG A C 1
ATOM 1312 O O . ARG A 1 171 ? -4.670 -8.799 -1.655 1.00 95.75 171 ARG A O 1
ATOM 1319 N N . ASN A 1 172 ? -4.831 -7.945 -3.727 1.00 94.31 172 ASN A N 1
ATOM 1320 C CA . ASN A 1 172 ? -5.713 -8.988 -4.258 1.00 94.31 172 ASN A CA 1
ATOM 1321 C C . ASN A 1 172 ? -5.014 -10.350 -4.384 1.00 94.31 172 ASN A C 1
ATOM 1323 O O . ASN A 1 172 ? -5.664 -11.380 -4.232 1.00 94.31 172 ASN A O 1
ATOM 1327 N N . ARG A 1 173 ? -3.690 -10.379 -4.605 1.00 91.62 173 ARG A N 1
ATOM 1328 C CA . ARG A 1 173 ? -2.902 -11.626 -4.537 1.00 91.62 173 ARG A CA 1
ATOM 1329 C C . ARG A 1 173 ? -2.691 -12.117 -3.100 1.00 91.62 173 ARG A C 1
ATOM 1331 O O . ARG A 1 173 ? -2.418 -13.301 -2.891 1.00 91.62 173 ARG A O 1
ATOM 1338 N N . PHE A 1 174 ? -2.773 -11.228 -2.110 1.00 93.44 174 PHE A N 1
ATOM 1339 C CA . PHE A 1 174 ? -2.566 -11.563 -0.705 1.00 93.44 174 PHE A CA 1
ATOM 1340 C C . PHE A 1 174 ? -3.837 -12.137 -0.068 1.00 93.44 174 PHE A C 1
ATOM 1342 O O . PHE A 1 174 ? -4.852 -11.457 0.079 1.00 93.44 174 PHE A O 1
ATOM 1349 N N . HIS A 1 175 ? -3.753 -13.392 0.369 1.00 90.44 175 HIS A N 1
ATOM 1350 C CA . HIS A 1 175 ? -4.870 -14.123 0.979 1.00 90.44 175 HIS A CA 1
ATOM 1351 C C . HIS A 1 175 ? -4.742 -14.270 2.502 1.00 90.44 175 HIS A C 1
ATOM 1353 O O . HIS A 1 175 ? -5.588 -14.904 3.132 1.00 90.44 175 HIS A O 1
ATOM 1359 N N . GLY A 1 176 ? -3.679 -13.721 3.096 1.00 93.06 176 GLY A N 1
ATOM 1360 C CA . GLY A 1 176 ? -3.486 -13.729 4.540 1.00 93.06 176 GLY A CA 1
ATOM 1361 C C . GLY A 1 176 ? -4.378 -12.719 5.266 1.00 93.06 176 GLY A C 1
ATOM 1362 O O . GLY A 1 176 ? -5.160 -11.979 4.664 1.00 93.06 176 GLY A O 1
ATOM 1363 N N . CYS A 1 177 ? -4.243 -12.674 6.588 1.00 96.62 177 CYS A N 1
ATOM 1364 C CA . CYS A 1 177 ? -4.962 -11.711 7.414 1.00 96.62 177 CYS A CA 1
ATOM 1365 C C . CYS A 1 177 ? -4.250 -10.355 7.360 1.00 96.62 177 CYS A C 1
ATOM 1367 O O . CYS A 1 177 ? -3.076 -10.257 7.723 1.00 96.62 177 CYS A O 1
ATOM 1369 N N . LEU A 1 178 ? -4.957 -9.310 6.922 1.00 98.25 178 LEU A N 1
ATOM 1370 C CA . LEU A 1 178 ? -4.441 -7.942 6.936 1.00 98.25 178 LEU A CA 1
ATOM 1371 C C . LEU A 1 178 ? -5.086 -7.155 8.075 1.00 98.25 178 LEU A C 1
ATOM 1373 O O . LEU A 1 178 ? -6.306 -6.987 8.123 1.00 98.25 178 LEU A O 1
ATOM 1377 N N . ILE A 1 179 ? -4.244 -6.658 8.973 1.00 98.62 179 ILE A N 1
ATOM 1378 C CA . ILE A 1 179 ? -4.591 -5.799 10.093 1.00 98.62 179 ILE A CA 1
ATOM 1379 C C . ILE A 1 179 ? -4.253 -4.360 9.696 1.00 98.62 179 ILE A C 1
ATOM 1381 O O . ILE A 1 179 ? -3.086 -4.033 9.498 1.00 98.62 179 ILE A O 1
ATOM 1385 N N . GLY A 1 180 ? -5.264 -3.504 9.582 1.00 98.25 180 GLY A N 1
ATOM 1386 C CA . GLY A 1 180 ? -5.104 -2.062 9.404 1.00 98.25 180 GLY A CA 1
ATOM 1387 C C . GLY A 1 180 ? -5.378 -1.345 10.720 1.00 98.25 180 GLY A C 1
ATOM 1388 O O . GLY A 1 180 ? -6.411 -1.593 11.344 1.00 98.25 180 GLY A O 1
ATOM 1389 N N . LEU A 1 181 ? -4.476 -0.465 11.153 1.00 98.06 181 LEU A N 1
ATOM 1390 C CA . LEU A 1 181 ? -4.646 0.281 12.400 1.00 98.06 181 LEU A CA 1
ATOM 1391 C C . LEU A 1 181 ? -4.414 1.779 12.235 1.00 98.06 181 LEU A C 1
ATOM 1393 O O . LEU A 1 181 ? -3.473 2.216 11.572 1.00 98.06 181 LEU A O 1
ATOM 1397 N N . THR A 1 182 ? -5.257 2.564 12.899 1.00 97.56 182 THR A N 1
ATOM 1398 C CA . THR A 1 182 ? -5.119 4.016 13.004 1.00 97.56 182 THR A CA 1
ATOM 1399 C C . THR A 1 182 ? -5.270 4.484 14.450 1.00 97.56 182 THR A C 1
ATOM 1401 O O . THR A 1 182 ? -5.703 3.758 15.341 1.00 97.56 182 THR A O 1
ATOM 1404 N N . GLY A 1 183 ? -4.861 5.719 14.702 1.00 95.81 183 GLY A N 1
ATOM 1405 C CA . GLY A 1 183 ? -4.854 6.343 16.020 1.00 95.81 183 GLY A CA 1
ATOM 1406 C C . GLY A 1 183 ? -4.092 7.657 15.985 1.00 95.81 183 GLY A C 1
ATOM 1407 O O . GLY A 1 183 ? -3.337 7.918 15.039 1.00 95.81 183 GLY A O 1
ATOM 1408 N N . SER A 1 184 ? -4.294 8.523 16.969 1.00 94.19 184 SER A N 1
ATOM 1409 C CA . SER A 1 184 ? -3.486 9.740 17.099 1.00 94.19 184 SER A CA 1
ATOM 1410 C C . SER A 1 184 ? -2.085 9.386 17.594 1.00 94.19 184 SER A C 1
ATOM 1412 O O . SER A 1 184 ? -1.093 9.719 16.943 1.00 94.19 184 SER A O 1
ATOM 1414 N N . VAL A 1 185 ? -1.998 8.577 18.650 1.00 92.81 185 VAL A N 1
ATOM 1415 C CA . VAL A 1 185 ? -0.741 8.167 19.292 1.00 92.81 185 VAL A CA 1
ATOM 1416 C C . VAL A 1 185 ? -0.667 6.643 19.414 1.00 92.81 185 VAL A C 1
ATOM 1418 O O . VAL A 1 185 ? -1.685 5.961 19.493 1.00 92.81 185 VAL A O 1
ATOM 1421 N N . GLY A 1 186 ? 0.549 6.090 19.407 1.00 93.06 186 GLY A N 1
ATOM 1422 C CA . GLY A 1 186 ? 0.787 4.673 19.711 1.00 93.06 186 GLY A CA 1
ATOM 1423 C C . GLY A 1 186 ? 0.714 3.711 18.523 1.00 93.06 186 GLY A C 1
ATOM 1424 O O . GLY A 1 186 ? 1.035 2.543 18.704 1.00 93.06 186 GLY A O 1
ATOM 1425 N N . LYS A 1 187 ? 0.392 4.189 17.309 1.00 94.50 187 LYS A N 1
ATOM 1426 C CA . LYS A 1 187 ? 0.313 3.372 16.077 1.00 94.50 187 LYS A CA 1
ATOM 1427 C C . LYS A 1 187 ? 1.519 2.442 15.904 1.00 94.50 187 LYS A C 1
ATOM 1429 O O . LYS A 1 187 ? 1.349 1.230 15.832 1.00 94.50 187 LYS A O 1
ATOM 1434 N N . THR A 1 188 ? 2.732 2.992 15.934 1.00 91.62 188 THR A N 1
ATOM 1435 C CA . THR A 1 188 ? 3.967 2.223 15.720 1.00 91.62 188 THR A CA 1
ATOM 1436 C C . THR A 1 188 ? 4.271 1.225 16.817 1.00 91.62 188 THR A C 1
ATOM 1438 O O . THR A 1 188 ? 4.656 0.090 16.524 1.00 91.62 188 THR A O 1
ATOM 1441 N N . THR A 1 189 ? 4.041 1.596 18.073 1.00 94.50 189 THR A N 1
ATOM 1442 C CA . THR A 1 189 ? 4.181 0.673 19.201 1.00 94.50 189 THR A CA 1
ATOM 1443 C C . THR A 1 189 ? 3.195 -0.485 19.063 1.00 94.50 189 THR A C 1
ATOM 1445 O O . THR A 1 189 ? 3.604 -1.643 19.100 1.00 94.50 189 THR A O 1
ATOM 1448 N N . THR A 1 190 ? 1.915 -0.194 18.815 1.00 96.00 190 THR A N 1
ATOM 1449 C CA . THR A 1 190 ? 0.876 -1.221 18.698 1.00 96.00 190 THR A CA 1
ATOM 1450 C C . THR A 1 190 ? 1.065 -2.104 17.466 1.00 96.00 190 THR A C 1
ATOM 1452 O O . THR A 1 190 ? 0.965 -3.319 17.599 1.00 96.00 190 THR A O 1
ATOM 1455 N N . ARG A 1 191 ? 1.423 -1.548 16.298 1.00 96.06 191 ARG A N 1
ATOM 1456 C CA . ARG A 1 191 ? 1.807 -2.324 15.101 1.00 96.06 191 ARG A CA 1
ATOM 1457 C C . ARG A 1 191 ? 2.890 -3.345 15.442 1.00 96.06 191 ARG A C 1
ATOM 1459 O O . ARG A 1 191 ? 2.737 -4.522 15.134 1.00 96.06 191 ARG A O 1
ATOM 1466 N N . THR A 1 192 ? 3.953 -2.892 16.112 1.00 94.62 192 THR A N 1
ATOM 1467 C CA . THR A 1 192 ? 5.087 -3.744 16.499 1.00 94.62 192 THR A CA 1
ATOM 1468 C C . THR A 1 192 ? 4.645 -4.853 17.448 1.00 94.62 192 THR A C 1
ATOM 1470 O O . THR A 1 192 ? 5.000 -6.008 17.250 1.00 94.62 192 THR A O 1
ATOM 1473 N N . MET A 1 193 ? 3.834 -4.524 18.457 1.00 96.56 193 MET A N 1
ATOM 1474 C CA . MET A 1 193 ? 3.318 -5.509 19.413 1.00 96.56 193 MET A CA 1
ATOM 1475 C C . MET A 1 193 ? 2.415 -6.553 18.745 1.00 96.56 193 MET A C 1
ATOM 1477 O O . MET A 1 193 ? 2.546 -7.739 19.038 1.00 96.56 193 MET A O 1
ATOM 1481 N N . ILE A 1 194 ? 1.535 -6.134 17.827 1.00 96.25 194 ILE A N 1
ATOM 1482 C CA . ILE A 1 194 ? 0.693 -7.050 17.046 1.00 96.25 194 ILE A CA 1
ATOM 1483 C C . ILE A 1 194 ? 1.572 -7.969 16.198 1.00 96.25 194 ILE A C 1
ATOM 1485 O O . ILE A 1 194 ? 1.372 -9.180 16.220 1.00 96.25 194 ILE A O 1
ATOM 1489 N N . ALA A 1 195 ? 2.560 -7.419 15.486 1.00 94.56 195 ALA A N 1
ATOM 1490 C CA . ALA A 1 195 ? 3.459 -8.216 14.661 1.00 94.56 195 ALA A CA 1
ATOM 1491 C C . ALA A 1 195 ? 4.212 -9.267 15.492 1.00 94.56 195 ALA A C 1
ATOM 1493 O O . ALA A 1 195 ? 4.130 -10.449 15.175 1.00 94.56 195 ALA A O 1
ATOM 1494 N N . LEU A 1 196 ? 4.834 -8.862 16.607 1.00 95.44 196 LEU A N 1
ATOM 1495 C CA . LEU A 1 196 ? 5.549 -9.765 17.518 1.00 95.44 196 LEU A CA 1
ATOM 1496 C C . LEU A 1 196 ? 4.651 -10.880 18.077 1.00 95.44 196 LEU A C 1
ATOM 1498 O O . LEU A 1 196 ? 5.079 -12.024 18.196 1.00 95.44 196 LEU A O 1
ATOM 1502 N N . ALA A 1 197 ? 3.394 -10.575 18.408 1.00 95.19 197 ALA A N 1
ATOM 1503 C CA . ALA A 1 197 ? 2.455 -11.591 18.879 1.00 95.19 197 ALA A CA 1
ATOM 1504 C C . ALA A 1 197 ? 2.115 -12.621 17.782 1.00 95.19 197 ALA A C 1
ATOM 1506 O O . ALA A 1 197 ? 1.996 -13.818 18.061 1.00 95.19 197 ALA A O 1
ATOM 1507 N N . LEU A 1 198 ? 1.982 -12.162 16.533 1.00 95.50 198 LEU A N 1
ATOM 1508 C CA . LEU A 1 198 ? 1.619 -12.989 15.380 1.00 95.50 198 LEU A CA 1
ATOM 1509 C C . LEU A 1 198 ? 2.784 -13.813 14.818 1.00 95.50 198 LEU A C 1
ATOM 1511 O O . LEU A 1 198 ? 2.527 -14.838 14.193 1.00 95.50 198 LEU A O 1
ATOM 1515 N N . GLU A 1 199 ? 4.039 -13.433 15.070 1.00 92.19 199 GLU A N 1
ATOM 1516 C CA . GLU A 1 199 ? 5.228 -14.173 14.605 1.00 92.19 199 GLU A CA 1
ATOM 1517 C C . GLU A 1 199 ? 5.227 -15.643 15.050 1.00 92.19 199 GLU A C 1
ATOM 1519 O O . GLU A 1 199 ? 5.678 -16.520 14.315 1.00 92.19 199 GLU A O 1
ATOM 1524 N N . SER A 1 200 ? 4.660 -15.932 16.226 1.00 90.19 200 SER A N 1
ATOM 1525 C CA . SER A 1 200 ? 4.504 -17.306 16.723 1.00 90.19 200 SER A CA 1
ATOM 1526 C C . SER A 1 200 ? 3.500 -18.151 15.923 1.00 90.19 200 SER A C 1
ATOM 1528 O O . SER A 1 200 ? 3.531 -19.378 16.001 1.00 90.19 200 SER A O 1
ATOM 1530 N N . LEU A 1 201 ? 2.613 -17.507 15.158 1.00 93.31 201 LEU A N 1
ATOM 1531 C CA . LEU A 1 201 ? 1.561 -18.144 14.366 1.00 93.31 201 LEU A CA 1
ATOM 1532 C C . LEU A 1 201 ? 1.929 -18.263 12.883 1.00 93.31 201 LEU A C 1
ATOM 1534 O O . LEU A 1 201 ? 1.372 -19.116 12.195 1.00 93.31 201 LEU A O 1
ATOM 1538 N N . GLY A 1 202 ? 2.851 -17.435 12.387 1.00 92.81 202 GLY A N 1
ATOM 1539 C CA . GLY A 1 202 ? 3.325 -17.496 11.008 1.00 92.81 202 GLY A CA 1
ATOM 1540 C C . GLY A 1 202 ? 4.096 -16.248 10.566 1.00 92.81 202 GLY A C 1
ATOM 1541 O O . GLY A 1 202 ? 4.237 -15.298 11.336 1.00 92.81 202 GLY A O 1
ATOM 1542 N N . PRO A 1 203 ? 4.598 -16.220 9.317 1.00 94.12 203 PRO A N 1
ATOM 1543 C CA . PRO A 1 203 ? 5.371 -15.092 8.805 1.00 94.12 203 PRO A CA 1
ATOM 1544 C C . PRO A 1 203 ? 4.547 -13.799 8.735 1.00 94.12 203 PRO A C 1
ATOM 1546 O O . PRO A 1 203 ? 3.437 -13.784 8.190 1.00 94.12 203 PRO A O 1
ATOM 1549 N N . VAL A 1 204 ? 5.124 -12.710 9.249 1.00 95.12 204 VAL A N 1
ATOM 1550 C CA . VAL A 1 204 ? 4.476 -11.399 9.357 1.00 95.12 204 VAL A CA 1
ATOM 1551 C C . VAL A 1 204 ? 5.175 -10.371 8.468 1.00 95.12 204 VAL A C 1
ATOM 1553 O O . VAL A 1 204 ? 6.393 -10.219 8.509 1.00 95.12 204 VAL A O 1
ATOM 1556 N N . HIS A 1 205 ? 4.390 -9.626 7.696 1.00 95.38 205 HIS A N 1
ATOM 1557 C CA . HIS A 1 205 ? 4.794 -8.381 7.053 1.00 95.38 205 HIS A CA 1
ATOM 1558 C C . HIS A 1 205 ? 4.235 -7.197 7.846 1.00 95.38 205 HIS A C 1
ATOM 1560 O O . HIS A 1 205 ? 3.130 -7.259 8.379 1.00 95.38 205 HIS A O 1
ATOM 1566 N N . GLN A 1 206 ? 4.965 -6.092 7.928 1.00 92.81 206 GLN A N 1
ATOM 1567 C CA . GLN A 1 206 ? 4.496 -4.905 8.640 1.00 92.81 206 GLN A CA 1
ATOM 1568 C C . GLN A 1 206 ? 5.038 -3.634 7.993 1.00 92.81 206 GLN A C 1
ATOM 1570 O O . GLN A 1 206 ? 6.120 -3.660 7.410 1.00 92.81 206 GLN A O 1
ATOM 1575 N N . THR A 1 207 ? 4.316 -2.516 8.133 1.00 84.88 207 THR A N 1
ATOM 1576 C CA . THR A 1 207 ? 4.794 -1.198 7.675 1.00 84.88 207 THR A CA 1
ATOM 1577 C C . THR A 1 207 ? 6.206 -0.934 8.197 1.00 84.88 207 THR A C 1
ATOM 1579 O O . THR A 1 207 ? 6.464 -1.126 9.383 1.00 84.88 207 THR A O 1
ATOM 1582 N N . HIS A 1 208 ? 7.120 -0.472 7.345 1.00 80.06 208 HIS A N 1
ATOM 1583 C CA . HIS A 1 208 ? 8.468 -0.085 7.763 1.00 80.06 208 HIS A CA 1
ATOM 1584 C C . HIS A 1 208 ? 8.543 1.418 8.066 1.00 80.06 208 HIS A C 1
ATOM 1586 O O . HIS A 1 208 ? 8.106 2.251 7.266 1.00 80.06 208 HIS A O 1
ATOM 1592 N N . GLY A 1 209 ? 9.140 1.772 9.208 1.00 82.44 209 GLY A N 1
ATOM 1593 C CA . GLY A 1 209 ? 9.276 3.166 9.637 1.00 82.44 209 GLY A CA 1
ATOM 1594 C C . GLY A 1 209 ? 7.917 3.845 9.828 1.00 82.44 209 GLY A C 1
ATOM 1595 O O . GLY A 1 209 ? 7.003 3.257 10.395 1.00 82.44 209 GLY A O 1
ATOM 1596 N N . ASN A 1 210 ? 7.784 5.076 9.335 1.00 81.62 210 ASN A N 1
ATOM 1597 C CA . ASN A 1 210 ? 6.558 5.880 9.393 1.00 81.62 210 ASN A CA 1
ATOM 1598 C C . ASN A 1 210 ? 5.780 5.885 8.060 1.00 81.62 210 ASN A C 1
ATOM 1600 O O . ASN A 1 210 ? 5.063 6.841 7.772 1.00 81.62 210 ASN A O 1
ATOM 1604 N N . SER A 1 211 ? 5.930 4.839 7.241 1.00 89.50 211 SER A N 1
ATOM 1605 C CA . SER A 1 211 ? 5.352 4.737 5.890 1.00 89.50 211 SER A CA 1
ATOM 1606 C C . SER A 1 211 ? 3.843 4.446 5.919 1.00 89.50 211 SER A C 1
ATOM 1608 O O . SER A 1 211 ? 3.397 3.394 5.470 1.00 89.50 211 SER A O 1
ATOM 1610 N N . ASN A 1 212 ? 3.061 5.367 6.481 1.00 93.12 212 ASN A N 1
ATOM 1611 C CA . ASN A 1 212 ? 1.631 5.206 6.766 1.00 93.12 212 ASN A CA 1
ATOM 1612 C C . ASN A 1 212 ? 0.716 6.115 5.925 1.00 93.12 212 ASN A C 1
ATOM 1614 O O . ASN A 1 212 ? -0.497 6.098 6.111 1.00 93.12 212 ASN A O 1
ATOM 1618 N N . ASN A 1 213 ? 1.287 6.887 4.999 1.00 94.12 213 ASN A N 1
ATOM 1619 C CA . ASN A 1 213 ? 0.552 7.679 4.015 1.00 94.12 213 ASN A CA 1
ATOM 1620 C C . ASN A 1 213 ? 0.288 6.876 2.725 1.00 94.12 213 ASN A C 1
ATOM 1622 O O . ASN A 1 213 ? 0.702 5.721 2.601 1.00 94.12 213 ASN A O 1
ATOM 1626 N N . ARG A 1 214 ? -0.353 7.515 1.740 1.00 94.44 214 ARG A N 1
ATOM 1627 C CA . ARG A 1 214 ? -0.718 6.941 0.430 1.00 94.44 214 ARG A CA 1
ATOM 1628 C C . ARG A 1 214 ? 0.412 6.134 -0.225 1.00 94.44 214 ARG A C 1
ATOM 1630 O O . ARG A 1 214 ? 0.251 4.946 -0.493 1.00 94.44 214 ARG A O 1
ATOM 1637 N N . ILE A 1 215 ? 1.585 6.744 -0.400 1.00 93.00 215 ILE A N 1
ATOM 1638 C CA . ILE A 1 215 ? 2.753 6.095 -1.022 1.00 93.00 215 ILE A CA 1
ATOM 1639 C C . ILE A 1 215 ? 3.312 4.981 -0.122 1.00 93.00 215 ILE A C 1
ATOM 1641 O O . ILE A 1 215 ? 3.638 3.895 -0.601 1.00 93.00 215 ILE A O 1
ATOM 1645 N N . GLY A 1 216 ? 3.414 5.227 1.185 1.00 93.88 216 GLY A N 1
ATOM 1646 C CA . GLY A 1 216 ? 3.985 4.276 2.138 1.00 93.88 216 GLY A CA 1
ATOM 1647 C C . GLY A 1 216 ? 3.181 2.981 2.277 1.00 93.88 216 GLY A C 1
ATOM 1648 O O . GLY A 1 216 ? 3.755 1.885 2.286 1.00 93.88 216 GLY A O 1
ATOM 1649 N N . VAL A 1 217 ? 1.851 3.087 2.324 1.00 96.75 217 VAL A N 1
ATOM 1650 C CA . VAL A 1 217 ? 0.952 1.926 2.365 1.00 96.75 217 VAL A CA 1
ATOM 1651 C C . VAL A 1 217 ? 1.007 1.164 1.043 1.00 96.75 217 VAL A C 1
ATOM 1653 O O . VAL A 1 217 ? 1.134 -0.061 1.066 1.00 96.75 217 VAL A O 1
ATOM 1656 N N . ALA A 1 218 ? 1.003 1.866 -0.097 1.00 96.06 218 ALA A N 1
ATOM 1657 C CA . ALA A 1 218 ? 1.131 1.233 -1.407 1.00 96.06 218 ALA A CA 1
ATOM 1658 C C . ALA A 1 218 ? 2.422 0.402 -1.515 1.00 96.06 218 ALA A C 1
ATOM 1660 O O . ALA A 1 218 ? 2.392 -0.771 -1.892 1.00 96.06 218 ALA A O 1
ATOM 1661 N N . LEU A 1 219 ? 3.555 0.967 -1.088 1.00 93.38 219 LEU A N 1
ATOM 1662 C CA . LEU A 1 219 ? 4.841 0.266 -1.090 1.00 93.38 219 LEU A CA 1
ATOM 1663 C C . LEU A 1 219 ? 4.885 -0.917 -0.128 1.00 93.38 219 LEU A C 1
ATOM 1665 O O . LEU A 1 219 ? 5.500 -1.934 -0.448 1.00 93.38 219 LEU A O 1
ATOM 1669 N N . SER A 1 220 ? 4.242 -0.799 1.034 1.00 94.00 220 SER A N 1
ATOM 1670 C CA . SER A 1 220 ? 4.145 -1.912 1.981 1.00 94.00 220 SER A CA 1
ATOM 1671 C C . SER A 1 220 ? 3.404 -3.089 1.336 1.00 94.00 220 SER A C 1
ATOM 1673 O O . SER A 1 220 ? 3.916 -4.203 1.326 1.00 94.00 220 SER A O 1
ATOM 1675 N N . LEU A 1 221 ? 2.266 -2.838 0.679 1.00 95.62 221 LEU A N 1
ATOM 1676 C CA . LEU A 1 221 ? 1.495 -3.873 -0.023 1.00 95.62 221 LEU A CA 1
ATOM 1677 C C . LEU A 1 221 ? 2.294 -4.554 -1.145 1.00 95.62 221 LEU A C 1
ATOM 1679 O O . LEU A 1 221 ? 2.307 -5.779 -1.236 1.00 95.62 221 LEU A O 1
ATOM 1683 N N . ILE A 1 222 ? 3.006 -3.778 -1.966 1.00 94.62 222 ILE A N 1
ATOM 1684 C CA . ILE A 1 222 ? 3.805 -4.289 -3.097 1.00 94.62 222 ILE A CA 1
ATOM 1685 C C . ILE A 1 222 ? 4.961 -5.195 -2.638 1.00 94.62 222 ILE A C 1
ATOM 1687 O O . ILE A 1 222 ? 5.451 -6.029 -3.406 1.00 94.62 222 ILE A O 1
ATOM 1691 N N . ARG A 1 223 ? 5.399 -5.044 -1.383 1.00 91.69 223 ARG A N 1
ATOM 1692 C CA . ARG A 1 223 ? 6.498 -5.799 -0.766 1.00 91.69 223 ARG A CA 1
ATOM 1693 C C . ARG A 1 223 ? 6.038 -7.027 0.022 1.00 91.69 223 ARG A C 1
ATOM 1695 O O . ARG A 1 223 ? 6.883 -7.719 0.590 1.00 91.69 223 ARG A O 1
ATOM 1702 N N . ILE A 1 224 ? 4.737 -7.316 0.074 1.00 91.12 224 ILE A N 1
ATOM 1703 C CA . ILE A 1 224 ? 4.234 -8.519 0.742 1.00 91.12 224 ILE A CA 1
ATOM 1704 C C . ILE A 1 224 ? 4.705 -9.756 -0.031 1.00 91.12 224 ILE A C 1
ATOM 1706 O O . ILE A 1 224 ? 4.254 -10.017 -1.143 1.00 91.12 224 ILE A O 1
ATOM 1710 N N . SER A 1 225 ? 5.600 -10.531 0.582 1.00 86.81 225 SER A N 1
ATOM 1711 C CA . SER A 1 225 ? 6.067 -11.814 0.050 1.00 86.81 225 SER A CA 1
ATOM 1712 C C . SER A 1 225 ? 4.951 -12.868 0.022 1.00 86.81 225 SER A C 1
ATOM 1714 O O . SER A 1 225 ? 4.061 -12.873 0.871 1.00 86.81 225 SER A O 1
ATOM 1716 N N . GLN A 1 226 ? 5.026 -13.815 -0.919 1.00 82.62 226 GLN A N 1
ATOM 1717 C CA . GLN A 1 226 ? 4.022 -14.876 -1.105 1.00 82.62 226 GLN A CA 1
ATOM 1718 C C . GLN A 1 226 ? 3.858 -15.805 0.112 1.00 82.62 226 GLN A C 1
ATOM 1720 O O . GLN A 1 226 ? 2.823 -16.447 0.259 1.00 82.62 226 GLN A O 1
ATOM 1725 N N . ASN A 1 227 ? 4.871 -15.899 0.978 1.00 86.19 227 ASN A N 1
ATOM 1726 C CA . ASN A 1 227 ? 4.858 -16.737 2.182 1.00 86.19 227 ASN A CA 1
ATOM 1727 C C . ASN A 1 227 ? 4.314 -16.022 3.433 1.00 86.19 227 ASN A C 1
ATOM 1729 O O . ASN A 1 227 ? 4.245 -16.636 4.499 1.00 86.19 227 ASN A O 1
ATOM 1733 N N . VAL A 1 228 ? 3.964 -14.738 3.330 1.00 92.69 228 VAL A N 1
ATOM 1734 C CA . VAL A 1 228 ? 3.405 -13.962 4.441 1.00 92.69 228 VAL A CA 1
ATOM 1735 C C . VAL A 1 228 ? 1.998 -14.465 4.758 1.00 92.69 228 VAL A C 1
ATOM 1737 O O . VAL A 1 228 ? 1.174 -14.629 3.863 1.00 92.69 228 VAL A O 1
ATOM 1740 N N . GLN A 1 229 ? 1.707 -14.677 6.041 1.00 94.94 229 GLN A N 1
ATOM 1741 C CA . GLN A 1 229 ? 0.368 -15.044 6.517 1.00 94.94 229 GLN A CA 1
ATOM 1742 C C . GLN A 1 229 ? -0.364 -13.872 7.171 1.00 94.94 229 GLN A C 1
ATOM 1744 O O . GLN A 1 229 ? -1.595 -13.813 7.131 1.00 94.94 229 GLN A O 1
ATOM 1749 N N . PHE A 1 230 ? 0.385 -12.927 7.738 1.00 97.69 230 PHE A N 1
ATOM 1750 C CA . PHE A 1 230 ? -0.159 -11.761 8.421 1.00 97.69 230 PHE A CA 1
ATOM 1751 C C . PHE A 1 230 ? 0.494 -10.484 7.906 1.00 97.69 230 PHE A C 1
ATOM 1753 O O . PHE A 1 230 ? 1.712 -10.426 7.777 1.00 97.69 230 PHE A O 1
ATOM 1760 N N . ALA A 1 231 ? -0.297 -9.447 7.653 1.00 97.56 231 ALA A N 1
ATOM 1761 C CA . ALA A 1 231 ? 0.203 -8.118 7.320 1.00 97.56 231 ALA A CA 1
ATOM 1762 C C . ALA A 1 231 ? -0.337 -7.095 8.326 1.00 97.56 231 ALA A C 1
ATOM 1764 O O . ALA A 1 231 ? -1.542 -7.051 8.546 1.00 97.56 231 ALA A O 1
ATOM 1765 N N . VAL A 1 232 ? 0.523 -6.273 8.933 1.00 98.06 232 VAL A N 1
ATOM 1766 C CA . VAL A 1 232 ? 0.125 -5.240 9.907 1.00 98.06 232 VAL A CA 1
ATOM 1767 C C . VAL A 1 232 ? 0.500 -3.859 9.377 1.00 98.06 232 VAL A C 1
ATOM 1769 O O . VAL A 1 232 ? 1.679 -3.494 9.352 1.00 98.06 232 VAL A O 1
ATOM 1772 N N . LEU A 1 233 ? -0.498 -3.091 8.943 1.00 98.00 233 LEU A N 1
ATOM 1773 C CA . LEU A 1 233 ? -0.308 -1.795 8.300 1.00 98.00 233 LEU A CA 1
ATOM 1774 C C . LEU A 1 233 ? -0.820 -0.639 9.163 1.00 98.00 233 LEU A C 1
ATOM 1776 O O . LEU A 1 233 ? -1.943 -0.659 9.669 1.00 98.00 233 LEU A O 1
ATOM 1780 N N . GLU A 1 234 ? 0.010 0.393 9.295 1.00 96.94 234 GLU A N 1
ATOM 1781 C CA . GLU A 1 234 ? -0.386 1.677 9.878 1.00 96.94 234 GLU A CA 1
ATOM 1782 C C . GLU A 1 234 ? -1.044 2.560 8.822 1.00 96.94 234 GLU A C 1
ATOM 1784 O O . GLU A 1 234 ? -0.462 2.782 7.761 1.00 96.94 234 GLU A O 1
ATOM 1789 N N . LEU A 1 235 ? -2.222 3.102 9.137 1.00 97.50 235 LEU A N 1
ATOM 1790 C CA . LEU A 1 235 ? -2.947 4.036 8.276 1.00 97.50 235 LEU A CA 1
ATOM 1791 C C . LEU A 1 235 ? -2.953 5.425 8.930 1.00 97.50 235 LEU A C 1
ATOM 1793 O O . LEU A 1 235 ? -3.555 5.640 9.991 1.00 97.50 235 LEU A O 1
ATOM 1797 N N . GLY A 1 236 ? -2.212 6.347 8.323 1.00 94.88 236 GLY A N 1
ATOM 1798 C CA . GLY A 1 236 ? -2.084 7.740 8.733 1.00 94.88 236 GLY A CA 1
ATOM 1799 C C . GLY A 1 236 ? -2.982 8.660 7.911 1.00 94.88 236 GLY A C 1
ATOM 1800 O O . GLY A 1 236 ? -3.366 8.330 6.797 1.00 94.88 236 GLY A O 1
ATOM 1801 N N . MET A 1 237 ? -3.297 9.823 8.474 1.00 94.75 237 MET A N 1
ATOM 1802 C CA . MET A 1 237 ? -4.031 10.885 7.789 1.00 94.75 237 MET A CA 1
ATOM 1803 C C . MET A 1 237 ? -3.553 12.244 8.282 1.00 94.75 237 MET A C 1
ATOM 1805 O O . MET A 1 237 ? -3.222 12.392 9.459 1.00 94.75 237 MET A O 1
ATOM 1809 N N . SER A 1 238 ? -3.572 13.212 7.384 1.00 92.50 238 SER A N 1
ATOM 1810 C CA . SER A 1 238 ? -3.494 14.647 7.625 1.00 92.50 238 SER A CA 1
ATOM 1811 C C . SER A 1 238 ? -4.822 15.335 7.308 1.00 92.50 238 SER A C 1
ATOM 1813 O O . SER A 1 238 ? -5.065 16.402 7.857 1.00 92.50 238 SER A O 1
ATOM 1815 N N . ALA A 1 239 ? -5.677 14.741 6.469 1.00 94.12 239 ALA A N 1
ATOM 1816 C CA . ALA A 1 239 ? -6.972 15.294 6.082 1.00 94.12 239 ALA A CA 1
ATOM 1817 C C . ALA A 1 239 ? -8.081 14.228 6.066 1.00 94.12 239 ALA A C 1
ATOM 1819 O O . ALA A 1 239 ? -7.829 13.022 6.068 1.00 94.12 239 ALA A O 1
ATOM 1820 N N . LYS A 1 240 ? -9.335 14.690 6.054 1.00 95.25 240 LYS A N 1
ATOM 1821 C CA . LYS A 1 240 ? -10.519 13.838 5.884 1.00 95.25 240 LYS A CA 1
ATOM 1822 C C . LYS A 1 240 ? -10.476 13.114 4.530 1.00 95.25 240 LYS A C 1
ATOM 1824 O O . LYS A 1 240 ? -10.089 13.711 3.531 1.00 95.25 240 LYS A O 1
ATOM 1829 N N . GLY A 1 241 ? -10.928 11.865 4.490 1.00 96.88 241 GLY A N 1
ATOM 1830 C CA . GLY A 1 241 ? -10.969 11.014 3.299 1.00 96.88 241 GLY A CA 1
ATOM 1831 C C . GLY A 1 241 ? -9.737 10.126 3.127 1.00 96.88 241 GLY A C 1
ATOM 1832 O O . GLY A 1 241 ? -9.835 9.065 2.513 1.00 96.88 241 GLY A O 1
ATOM 1833 N N . GLU A 1 242 ? -8.590 10.496 3.698 1.00 97.25 242 GLU A N 1
ATOM 1834 C CA . GLU A 1 242 ? -7.349 9.747 3.483 1.00 97.25 242 GLU A CA 1
ATOM 1835 C C . GLU A 1 242 ? -7.387 8.358 4.135 1.00 97.25 242 GLU A C 1
ATOM 1837 O O . GLU A 1 242 ? -6.920 7.388 3.541 1.00 97.25 242 GLU A O 1
ATOM 1842 N N . ILE A 1 243 ? -7.988 8.204 5.323 1.00 97.94 243 ILE A N 1
ATOM 1843 C CA . ILE A 1 243 ? -8.127 6.870 5.930 1.00 97.94 243 ILE A CA 1
ATOM 1844 C C . ILE A 1 243 ? -9.044 5.995 5.076 1.00 97.94 243 ILE A C 1
ATOM 1846 O O . ILE A 1 243 ? -8.750 4.809 4.906 1.00 97.94 243 ILE A O 1
ATOM 1850 N N . LEU A 1 244 ? -10.121 6.555 4.516 1.00 98.19 244 LEU A N 1
ATOM 1851 C CA . LEU A 1 244 ? -10.990 5.827 3.591 1.00 98.19 244 LEU A CA 1
ATOM 1852 C C . LEU A 1 244 ? -10.218 5.346 2.356 1.00 98.19 244 LEU A C 1
ATOM 1854 O O . LEU A 1 244 ? -10.328 4.177 1.985 1.00 98.19 244 LEU A O 1
ATOM 1858 N N . GLU A 1 245 ? -9.419 6.215 1.737 1.00 97.69 245 GLU A N 1
ATOM 1859 C CA . GLU A 1 245 ? -8.582 5.877 0.578 1.00 97.69 245 GLU A CA 1
ATOM 1860 C C . GLU A 1 245 ? -7.595 4.749 0.901 1.00 97.69 245 GLU A C 1
ATOM 1862 O O . GLU A 1 245 ? -7.544 3.730 0.204 1.00 97.69 245 GLU A O 1
ATOM 1867 N N . LEU A 1 246 ? -6.871 4.872 2.017 1.00 98.12 246 LEU A N 1
ATOM 1868 C CA . LEU A 1 246 ? -5.931 3.850 2.471 1.00 98.12 246 LEU A CA 1
ATOM 1869 C C . LEU A 1 246 ? -6.628 2.523 2.796 1.00 98.12 246 LEU A C 1
ATOM 1871 O O . LEU A 1 246 ? -6.113 1.452 2.470 1.00 98.12 246 LEU A O 1
ATOM 1875 N N . SER A 1 247 ? -7.803 2.584 3.424 1.00 97.75 247 SER A N 1
ATOM 1876 C CA . SER A 1 247 ? -8.630 1.426 3.773 1.00 97.75 247 SER A CA 1
ATOM 1877 C C . SER A 1 247 ? -9.161 0.714 2.528 1.00 97.75 247 SER A C 1
ATOM 1879 O O . SER A 1 247 ? -9.146 -0.515 2.478 1.00 97.75 247 SER A O 1
ATOM 1881 N N . ARG A 1 248 ? -9.553 1.455 1.485 1.00 97.62 248 ARG A N 1
ATOM 1882 C CA . ARG A 1 248 ? -9.942 0.887 0.184 1.00 97.62 248 ARG A CA 1
ATOM 1883 C C . ARG A 1 248 ? -8.773 0.199 -0.509 1.00 97.62 248 ARG A C 1
ATOM 1885 O O . ARG A 1 248 ? -8.943 -0.901 -1.025 1.00 97.62 248 ARG A O 1
ATOM 1892 N N . MET A 1 249 ? -7.588 0.808 -0.470 1.00 97.69 249 MET A N 1
ATOM 1893 C CA . MET A 1 249 ? -6.382 0.236 -1.067 1.00 97.69 249 MET A CA 1
ATOM 1894 C C . MET A 1 249 ? -5.926 -1.044 -0.349 1.00 97.69 249 MET A C 1
ATOM 1896 O O . MET A 1 249 ? -5.624 -2.040 -1.006 1.00 97.69 249 MET A O 1
ATOM 1900 N N . CYS A 1 250 ? -5.876 -1.051 0.990 1.00 96.44 250 CYS A N 1
ATOM 1901 C CA . CYS A 1 250 ? -5.387 -2.212 1.741 1.00 96.44 250 CYS A CA 1
ATOM 1902 C C . CYS A 1 250 ? -6.474 -3.221 2.144 1.00 96.44 250 CYS A C 1
ATOM 1904 O O . CYS A 1 250 ? -6.129 -4.337 2.522 1.00 96.44 250 CYS A O 1
ATOM 1906 N N . SER A 1 251 ? -7.764 -2.884 2.048 1.00 97.25 251 SER A N 1
ATOM 1907 C CA . SER A 1 251 ? -8.921 -3.740 2.371 1.00 97.25 251 SER A CA 1
ATOM 1908 C C . SER A 1 251 ? -8.680 -4.654 3.593 1.00 97.25 251 SER A C 1
ATOM 1910 O O . SER A 1 251 ? -8.617 -5.884 3.435 1.00 97.25 251 SER A O 1
ATOM 1912 N N . PRO A 1 252 ? -8.476 -4.088 4.798 1.00 97.88 252 PRO A N 1
ATOM 1913 C CA . PRO A 1 252 ? -8.098 -4.846 5.988 1.00 97.88 252 PRO A CA 1
ATOM 1914 C C . PRO A 1 252 ? -9.240 -5.744 6.480 1.00 97.88 252 PRO A C 1
ATOM 1916 O O . PRO A 1 252 ? -10.389 -5.318 6.540 1.00 97.88 252 PRO A O 1
ATOM 1919 N N . SER A 1 253 ? -8.911 -6.974 6.882 1.00 97.31 253 SER A N 1
ATOM 1920 C CA . SER A 1 253 ? -9.853 -7.910 7.518 1.00 97.31 253 SER A CA 1
ATOM 1921 C C . SER A 1 253 ? -9.970 -7.690 9.030 1.00 97.31 253 SER A C 1
ATOM 1923 O O . SER A 1 253 ? -10.952 -8.097 9.650 1.00 97.31 253 SER A O 1
ATOM 1925 N N . VAL A 1 254 ? -8.967 -7.048 9.637 1.00 98.50 254 VAL A N 1
ATOM 1926 C CA . VAL A 1 254 ? -9.006 -6.574 11.025 1.00 98.50 254 VAL A CA 1
ATOM 1927 C C . VAL A 1 254 ? -8.726 -5.077 11.034 1.00 98.50 254 VAL A C 1
ATOM 1929 O O . VAL A 1 254 ? -7.706 -4.633 10.514 1.00 98.50 254 VAL A O 1
ATOM 1932 N N . ARG A 1 255 ? -9.629 -4.297 11.621 1.00 98.44 255 ARG A N 1
ATOM 1933 C CA . ARG A 1 255 ? -9.611 -2.830 11.625 1.00 98.44 255 ARG A CA 1
ATOM 1934 C C . ARG A 1 255 ? -9.481 -2.353 13.058 1.00 98.44 255 ARG A C 1
ATOM 1936 O O . ARG A 1 255 ? -10.309 -2.716 13.886 1.00 98.44 255 ARG A O 1
ATOM 1943 N N . VAL A 1 256 ? -8.452 -1.570 13.360 1.00 98.56 256 VAL A N 1
ATOM 1944 C CA . VAL A 1 256 ? -8.159 -1.139 14.732 1.00 98.56 256 VAL A CA 1
ATOM 1945 C C . VAL A 1 256 ? -8.163 0.383 14.828 1.00 98.56 256 VAL A C 1
ATOM 1947 O O . VAL A 1 256 ? -7.439 1.053 14.090 1.00 98.56 256 VAL A O 1
ATOM 1950 N N . ILE A 1 257 ? -8.930 0.924 15.775 1.00 98.31 257 ILE A N 1
ATOM 1951 C CA . ILE A 1 257 ? -8.884 2.343 16.150 1.00 98.31 257 ILE A CA 1
ATOM 1952 C C . ILE A 1 257 ? -8.363 2.442 17.584 1.00 98.31 257 ILE A C 1
ATOM 1954 O O . ILE A 1 257 ? -9.025 2.008 18.525 1.00 98.31 257 ILE A O 1
ATOM 1958 N N . LEU A 1 258 ? -7.155 2.994 17.740 1.00 97.44 258 LEU A N 1
ATOM 1959 C CA . LEU A 1 258 ? -6.460 3.039 19.030 1.00 97.44 258 LEU A CA 1
ATOM 1960 C C . LEU A 1 258 ? -6.953 4.161 19.945 1.00 97.44 258 LEU A C 1
ATOM 1962 O O . LEU A 1 258 ? -7.173 3.936 21.128 1.00 97.44 258 LEU A O 1
ATOM 1966 N N . ASN A 1 259 ? -7.023 5.385 19.433 1.00 96.69 259 ASN A N 1
ATOM 1967 C CA . ASN A 1 259 ? -7.407 6.577 20.188 1.00 96.69 259 ASN A CA 1
ATOM 1968 C C . ASN A 1 259 ? -7.619 7.765 19.248 1.00 96.69 259 ASN A C 1
ATOM 1970 O O . ASN A 1 259 ? -7.076 7.801 18.132 1.00 96.69 259 ASN A O 1
ATOM 1974 N N . VAL A 1 260 ? -8.345 8.756 19.751 1.00 96.19 260 VAL A N 1
ATOM 1975 C CA . VAL A 1 260 ? -8.511 10.079 19.161 1.00 96.19 260 VAL A CA 1
ATOM 1976 C C . VAL A 1 260 ? -7.876 11.106 20.092 1.00 96.19 260 VAL A C 1
ATOM 1978 O O . VAL A 1 260 ? -8.163 11.180 21.280 1.00 96.19 260 VAL A O 1
ATOM 1981 N N . GLY A 1 261 ? -6.986 11.920 19.544 1.00 91.44 261 GLY A N 1
ATOM 1982 C CA . GLY A 1 261 ? -6.333 13.000 20.264 1.00 91.44 261 GLY A CA 1
ATOM 1983 C C . GLY A 1 261 ? -5.975 14.150 19.336 1.00 91.44 261 GLY A C 1
ATOM 1984 O O . GLY A 1 261 ? -6.219 14.095 18.131 1.00 91.44 261 GLY A O 1
ATOM 1985 N N . ALA A 1 262 ? -5.354 15.177 19.913 1.00 85.06 262 ALA A N 1
ATOM 1986 C CA . ALA A 1 262 ? -4.980 16.434 19.269 1.00 85.06 262 ALA A CA 1
ATOM 1987 C C . ALA A 1 262 ? -3.806 16.307 18.267 1.00 85.06 262 ALA A C 1
ATOM 1989 O O . ALA A 1 262 ? -2.824 17.039 18.341 1.00 85.06 262 ALA A O 1
ATOM 1990 N N . SER A 1 263 ? -3.872 15.342 17.352 1.00 76.75 263 SER A N 1
ATOM 1991 C CA . SER A 1 263 ? -2.942 15.182 16.231 1.00 76.75 263 SER A CA 1
ATOM 1992 C C . SER A 1 263 ? -3.578 15.736 14.964 1.00 76.75 263 SER A C 1
ATOM 1994 O O . SER A 1 263 ? -4.722 15.375 14.685 1.00 76.75 263 SER A O 1
ATOM 1996 N N . HIS A 1 264 ? -2.830 16.503 14.172 1.00 74.50 264 HIS A N 1
ATOM 1997 C CA . HIS A 1 264 ? -3.304 17.074 12.907 1.00 74.50 264 HIS A CA 1
ATOM 1998 C C . HIS A 1 264 ? -4.478 18.057 13.051 1.00 74.50 264 HIS A C 1
ATOM 2000 O O . HIS A 1 264 ? -5.168 18.326 12.073 1.00 74.50 264 HIS A O 1
ATOM 2006 N N . LEU A 1 265 ? -4.720 18.597 14.256 1.00 77.25 265 LEU A N 1
ATOM 2007 C CA . LEU A 1 265 ? -5.810 19.550 14.516 1.00 77.25 265 LEU A CA 1
ATOM 2008 C C . LEU A 1 265 ? -5.729 20.801 13.637 1.00 77.25 265 LEU A C 1
ATOM 2010 O O . LEU A 1 265 ? -6.743 21.433 13.396 1.00 77.25 265 LEU A O 1
ATOM 2014 N N . GLU A 1 266 ? -4.555 21.152 13.123 1.00 83.56 266 GLU A N 1
ATOM 2015 C CA . GLU A 1 266 ? -4.392 22.224 12.142 1.00 83.56 266 GLU A CA 1
ATOM 2016 C C . GLU A 1 266 ? -5.268 22.050 10.885 1.00 83.56 266 GLU A C 1
ATOM 2018 O O . GLU A 1 266 ? -5.608 23.041 10.244 1.00 83.56 266 GLU A O 1
ATOM 2023 N N . ASN A 1 267 ? -5.674 20.815 10.573 1.00 85.62 267 ASN A N 1
ATOM 2024 C CA . ASN A 1 267 ? -6.493 20.465 9.413 1.00 85.62 267 ASN A CA 1
ATOM 2025 C C . ASN A 1 267 ? -7.927 20.039 9.780 1.00 85.62 267 ASN A C 1
ATOM 2027 O O . ASN A 1 267 ? -8.688 19.656 8.891 1.00 85.62 267 ASN A O 1
ATOM 2031 N N . PHE A 1 268 ? -8.298 20.075 11.065 1.00 90.00 268 PHE A N 1
ATOM 2032 C CA . PHE A 1 268 ? -9.612 19.646 11.552 1.00 90.00 268 PHE A CA 1
ATOM 2033 C C . PHE A 1 268 ? -10.207 20.671 12.516 1.00 90.00 268 PHE A C 1
ATOM 2035 O O . PHE A 1 268 ? -9.536 21.207 13.392 1.00 90.00 268 PHE A O 1
ATOM 2042 N N . SER A 1 269 ? -11.509 20.900 12.404 1.00 89.38 269 SER A N 1
ATOM 2043 C CA . SER A 1 269 ? -12.222 21.903 13.198 1.00 89.38 269 SER A CA 1
ATOM 2044 C C . SER A 1 269 ? -12.451 21.456 14.644 1.00 89.38 269 SER A C 1
ATOM 2046 O O . SER A 1 269 ? -12.686 22.293 15.516 1.00 89.38 269 SER A O 1
ATOM 2048 N N . SER A 1 270 ? -12.408 20.146 14.916 1.00 93.69 270 SER A N 1
ATOM 2049 C CA . SER A 1 270 ? -12.598 19.591 16.258 1.00 93.69 270 SER A CA 1
ATOM 2050 C C . SER A 1 270 ? -12.053 18.164 16.407 1.00 93.69 270 SER A C 1
ATOM 2052 O O . SER A 1 270 ? -11.699 17.502 15.429 1.00 93.69 270 SER A O 1
ATOM 2054 N N . LEU A 1 271 ? -12.007 17.658 17.646 1.00 94.88 271 LEU A N 1
ATOM 2055 C CA . LEU A 1 271 ? -11.643 16.263 17.918 1.00 94.88 271 LEU A CA 1
ATOM 2056 C C . LEU A 1 271 ? -12.692 15.274 17.392 1.00 94.88 271 LEU A C 1
ATOM 2058 O O . LEU A 1 271 ? -12.343 14.155 17.028 1.00 94.88 271 LEU A O 1
ATOM 2062 N N . GLU A 1 272 ? -13.957 15.677 17.306 1.00 95.38 272 GLU A N 1
ATOM 2063 C CA . GLU A 1 272 ? -15.021 14.893 16.679 1.00 95.38 272 GLU A CA 1
ATOM 2064 C C . GLU A 1 272 ? -14.756 14.719 15.181 1.00 95.38 272 GLU A C 1
ATOM 2066 O O . GLU A 1 272 ? -14.927 13.618 14.665 1.00 95.38 272 GLU A O 1
ATOM 2071 N N . GLU A 1 273 ? -14.262 15.749 14.484 1.00 94.94 273 GLU A N 1
ATOM 2072 C CA . GLU A 1 273 ? -13.858 15.601 13.080 1.00 94.94 273 GLU A CA 1
ATOM 2073 C C . GLU A 1 273 ? -12.657 14.659 12.923 1.00 94.94 273 GLU A C 1
ATOM 2075 O O . GLU A 1 273 ? -12.664 13.811 12.029 1.00 94.94 273 GLU A O 1
ATOM 2080 N N . VAL A 1 274 ? -11.668 14.736 13.825 1.00 95.94 274 VAL A N 1
ATOM 2081 C CA . VAL A 1 274 ? -10.553 13.770 13.864 1.00 95.94 274 VAL A CA 1
ATOM 2082 C C . VAL A 1 274 ? -11.076 12.355 14.120 1.00 95.94 274 VAL A C 1
ATOM 2084 O O . VAL A 1 274 ? -10.605 11.405 13.490 1.00 95.94 274 VAL A O 1
ATOM 2087 N N . SER A 1 275 ? -12.047 12.197 15.024 1.00 96.62 275 SER A N 1
ATOM 2088 C CA . SER A 1 275 ? -12.682 10.907 15.294 1.00 96.62 275 SER A CA 1
ATOM 2089 C C . SER A 1 275 ? -13.349 10.357 14.039 1.00 96.62 275 SER A C 1
ATOM 2091 O O . SER A 1 275 ? -13.004 9.262 13.596 1.00 96.62 275 SER A O 1
ATOM 2093 N N . MET A 1 276 ? -14.218 11.145 13.403 1.00 96.94 276 MET A N 1
ATOM 2094 C CA . MET A 1 276 ? -14.928 10.751 12.187 1.00 96.94 276 MET A CA 1
ATOM 2095 C C . MET A 1 276 ? -13.970 10.374 11.056 1.00 96.94 276 MET A C 1
ATOM 2097 O O . MET A 1 276 ? -14.186 9.361 10.392 1.00 96.94 276 MET A O 1
ATOM 2101 N N . ALA A 1 277 ? -12.890 11.136 10.870 1.00 96.94 277 ALA A N 1
ATOM 2102 C CA . ALA A 1 277 ? -11.880 10.835 9.862 1.00 96.94 277 ALA A CA 1
ATOM 2103 C C . ALA A 1 277 ? -11.107 9.537 10.175 1.00 96.94 277 ALA A C 1
ATOM 2105 O O . ALA A 1 277 ? -10.842 8.752 9.273 1.00 96.94 277 ALA A O 1
ATOM 2106 N N . LYS A 1 278 ? -10.823 9.213 11.446 1.00 96.94 278 LYS A N 1
ATOM 2107 C CA . LYS A 1 278 ? -10.286 7.883 11.815 1.00 96.94 278 LYS A CA 1
ATOM 2108 C C . LYS A 1 278 ? -11.314 6.768 11.635 1.00 96.94 278 LYS A C 1
ATOM 2110 O O . LYS A 1 278 ? -10.952 5.666 11.221 1.00 96.94 278 LYS A O 1
ATOM 2115 N N . GLY A 1 279 ? -12.581 7.058 11.921 1.00 97.69 279 GLY A N 1
ATOM 2116 C CA . GLY A 1 279 ? -13.719 6.158 11.751 1.00 97.69 279 GLY A CA 1
ATOM 2117 C C . GLY A 1 279 ? -13.954 5.729 10.303 1.00 97.69 279 GLY A C 1
ATOM 2118 O O . GLY A 1 279 ? -14.534 4.673 10.069 1.00 97.69 279 GLY A O 1
ATOM 2119 N N . GLU A 1 280 ? -13.421 6.462 9.321 1.00 98.38 280 GLU A N 1
ATOM 2120 C CA . GLU A 1 280 ? -13.417 6.069 7.906 1.00 98.38 280 GLU A CA 1
ATOM 2121 C C . GLU A 1 280 ? -12.849 4.663 7.665 1.00 98.38 280 GLU A C 1
ATOM 2123 O O . GLU A 1 280 ? -13.261 3.984 6.722 1.00 98.38 280 GLU A O 1
ATOM 2128 N N . ILE A 1 281 ? -11.964 4.174 8.547 1.00 98.12 281 ILE A N 1
ATOM 2129 C CA . ILE A 1 281 ? -11.439 2.807 8.463 1.00 98.12 281 ILE A CA 1
ATOM 2130 C C . ILE A 1 281 ? -12.556 1.759 8.543 1.00 98.12 281 ILE A C 1
ATOM 2132 O O . ILE A 1 281 ? -12.360 0.644 8.071 1.00 98.12 281 ILE A O 1
ATOM 2136 N N . LEU A 1 282 ? -13.719 2.090 9.110 1.00 97.69 282 LEU A N 1
ATOM 2137 C CA . LEU A 1 282 ? -14.861 1.192 9.287 1.00 97.69 282 LEU A CA 1
ATOM 2138 C C . LEU A 1 282 ? -15.838 1.205 8.102 1.00 97.69 282 LEU A C 1
ATOM 2140 O O . LEU A 1 282 ? -16.601 0.257 7.956 1.00 97.69 282 LEU A O 1
ATOM 2144 N N . GLN A 1 283 ? -15.815 2.230 7.242 1.00 96.75 283 GLN A N 1
ATOM 2145 C CA . GLN A 1 283 ? -16.856 2.433 6.218 1.00 96.75 283 GLN A CA 1
ATOM 2146 C C . GLN A 1 283 ? -16.947 1.293 5.195 1.00 96.75 283 GLN A C 1
ATOM 2148 O O . GLN A 1 283 ? -18.032 0.953 4.739 1.00 96.75 283 GLN A O 1
ATOM 2153 N N . GLU A 1 284 ? -15.811 0.685 4.856 1.00 95.06 284 GLU A N 1
ATOM 2154 C CA . GLU A 1 284 ? -15.719 -0.421 3.892 1.00 95.06 284 GLU A CA 1
ATOM 2155 C C . GLU A 1 284 ? -15.570 -1.782 4.596 1.00 95.06 284 GLU A C 1
ATOM 2157 O O . GLU A 1 284 ? -15.051 -2.740 4.011 1.00 95.06 284 GLU A O 1
ATOM 2162 N N . ALA A 1 285 ? -15.942 -1.865 5.880 1.00 95.88 285 ALA A N 1
ATOM 2163 C CA . ALA A 1 285 ? -15.950 -3.119 6.622 1.00 95.88 285 ALA A CA 1
ATOM 2164 C C . ALA A 1 285 ? -17.003 -4.073 6.049 1.00 95.88 285 ALA A C 1
ATOM 2166 O O . ALA A 1 285 ? -18.159 -3.711 5.836 1.00 95.88 285 ALA A O 1
ATOM 2167 N N . LYS A 1 286 ? -16.596 -5.318 5.802 1.00 93.56 286 LYS A N 1
ATOM 2168 C CA . LYS A 1 286 ? -17.455 -6.351 5.212 1.00 93.56 286 LYS A CA 1
ATOM 2169 C C . LYS A 1 286 ? -17.926 -7.340 6.278 1.00 93.56 286 LYS A C 1
ATOM 2171 O O . LYS A 1 286 ? -17.249 -7.518 7.294 1.00 93.56 286 LYS A O 1
ATOM 2176 N N . PRO A 1 287 ? -19.047 -8.053 6.057 1.00 94.25 287 PRO A N 1
ATOM 2177 C CA . PRO A 1 287 ? -19.405 -9.190 6.896 1.00 94.25 287 PRO A CA 1
ATOM 2178 C C . PRO A 1 287 ? -18.228 -10.166 7.007 1.00 94.25 287 PRO A C 1
ATOM 2180 O O . PRO A 1 287 ? -17.704 -10.636 6.000 1.00 94.25 287 PRO A O 1
ATOM 2183 N N . GLY A 1 288 ? -17.802 -10.454 8.236 1.00 93.06 288 GLY A N 1
ATOM 2184 C CA . GLY A 1 288 ? -16.620 -11.279 8.497 1.00 93.06 288 GLY A CA 1
ATOM 2185 C C . GLY A 1 288 ? -15.393 -10.493 8.962 1.00 93.06 288 GLY A C 1
ATOM 2186 O O . GLY A 1 288 ? -14.605 -11.064 9.719 1.00 93.06 288 GLY A O 1
ATOM 2187 N N . ASP A 1 289 ? -15.298 -9.193 8.679 1.00 95.94 289 ASP A N 1
ATOM 2188 C CA . ASP A 1 289 ? -14.243 -8.336 9.232 1.00 95.94 289 ASP A CA 1
ATOM 2189 C C . ASP A 1 289 ? -14.365 -8.232 10.763 1.00 95.94 289 ASP A C 1
ATOM 2191 O O . ASP A 1 289 ? -15.434 -8.442 11.354 1.00 95.94 289 ASP A O 1
ATOM 2195 N N . VAL A 1 290 ? -13.245 -7.960 11.431 1.00 97.88 290 VAL A N 1
ATOM 2196 C CA . VAL A 1 290 ? -13.184 -7.717 12.878 1.00 97.88 290 VAL A CA 1
ATOM 2197 C C . VAL A 1 290 ? -12.803 -6.264 13.119 1.00 97.88 290 VAL A C 1
ATOM 2199 O O . VAL A 1 290 ? -11.729 -5.831 12.711 1.00 97.88 290 VAL A O 1
ATOM 2202 N N . CYS A 1 291 ? -13.657 -5.526 13.820 1.00 97.44 291 CYS A N 1
ATOM 2203 C CA . CYS A 1 291 ? -13.385 -4.152 14.232 1.00 97.44 291 CYS A CA 1
ATOM 2204 C C . CYS A 1 291 ? -13.010 -4.137 15.717 1.00 97.44 291 CYS A C 1
ATOM 2206 O O . CYS A 1 291 ? -13.771 -4.611 16.558 1.00 97.44 291 CYS A O 1
ATOM 2208 N N . VAL A 1 292 ? -11.827 -3.615 16.031 1.00 97.75 292 VAL A N 1
ATOM 2209 C CA . VAL A 1 292 ? -11.292 -3.476 17.387 1.00 97.75 292 VAL A CA 1
ATOM 2210 C C . VAL A 1 292 ? -11.257 -1.993 17.727 1.00 97.75 292 VAL A C 1
ATOM 2212 O O . VAL A 1 292 ? -10.482 -1.226 17.152 1.00 97.75 292 VAL A O 1
ATOM 2215 N N . LEU A 1 293 ? -12.120 -1.597 18.654 1.00 97.25 293 LEU A N 1
ATOM 2216 C CA . LEU A 1 293 ? -12.299 -0.217 19.082 1.00 97.25 293 LEU A CA 1
ATOM 2217 C C . LEU A 1 293 ? -11.827 -0.080 20.526 1.00 97.25 293 LEU A C 1
ATOM 2219 O O . LEU A 1 293 ? -12.144 -0.928 21.362 1.00 97.25 293 LEU A O 1
ATOM 2223 N N . ASN A 1 294 ? -11.065 0.970 20.821 1.00 97.44 294 ASN A N 1
ATOM 2224 C CA . ASN A 1 294 ? -10.679 1.269 22.193 1.00 97.44 294 ASN A CA 1
ATOM 2225 C C . ASN A 1 294 ? -11.905 1.690 23.019 1.00 97.44 294 ASN A C 1
ATOM 2227 O O . ASN A 1 294 ? -12.449 2.772 22.814 1.00 97.44 294 ASN A O 1
ATOM 2231 N N . GLY A 1 295 ? -12.312 0.831 23.957 1.00 96.88 295 GLY A N 1
ATOM 2232 C CA . GLY A 1 295 ? -13.466 1.046 24.832 1.00 96.88 295 GLY A CA 1
ATOM 2233 C C . GLY A 1 295 ? -13.290 2.166 25.862 1.00 96.88 295 GLY A C 1
ATOM 2234 O O . GLY A 1 295 ? -14.285 2.682 26.361 1.00 96.88 295 GLY A O 1
ATOM 2235 N N . ASP A 1 296 ? -12.048 2.562 26.151 1.00 96.94 296 ASP A N 1
ATOM 2236 C CA . ASP A 1 296 ? -11.732 3.605 27.133 1.00 96.94 296 ASP A CA 1
ATOM 2237 C C . ASP A 1 296 ? -11.688 5.013 26.512 1.00 96.94 296 ASP A C 1
ATOM 2239 O O . ASP A 1 296 ? -11.485 5.999 27.221 1.00 96.94 296 ASP A O 1
ATOM 2243 N N . ASP A 1 297 ? -11.864 5.126 25.190 1.00 96.81 297 ASP A N 1
ATOM 2244 C CA . ASP A 1 297 ? -11.892 6.397 24.467 1.00 96.81 297 ASP A CA 1
ATOM 2245 C C . ASP A 1 297 ? -13.334 6.730 24.028 1.00 96.81 297 ASP A C 1
ATOM 2247 O O . ASP A 1 297 ? -13.877 6.089 23.116 1.00 96.81 297 ASP A O 1
ATOM 2251 N N . PRO A 1 298 ? -13.986 7.734 24.650 1.00 96.31 298 PRO A N 1
ATOM 2252 C CA . PRO A 1 298 ? -15.348 8.133 24.304 1.00 96.31 298 PRO A CA 1
ATOM 2253 C C . PRO A 1 298 ? -15.512 8.553 22.841 1.00 96.31 298 PRO A C 1
ATOM 2255 O O . PRO A 1 298 ? -16.562 8.324 22.251 1.00 96.31 298 PRO A O 1
ATOM 2258 N N . LEU A 1 299 ? -14.493 9.161 22.229 1.00 97.00 299 LEU A N 1
ATOM 2259 C CA . LEU A 1 299 ? -14.581 9.601 20.837 1.00 97.00 299 LEU A CA 1
ATOM 2260 C C . LEU A 1 299 ? -14.527 8.419 19.873 1.00 97.00 299 LEU A C 1
ATOM 2262 O O . LEU A 1 299 ? -15.126 8.502 18.806 1.00 97.00 299 LEU A O 1
ATOM 2266 N N . VAL A 1 300 ? -13.858 7.326 20.249 1.00 97.31 300 VAL A N 1
ATOM 2267 C CA . VAL A 1 300 ? -13.843 6.076 19.475 1.00 97.31 300 VAL A CA 1
ATOM 2268 C C . VAL A 1 300 ? -15.139 5.290 19.672 1.00 97.31 300 VAL A C 1
ATOM 2270 O O . VAL A 1 300 ? -15.708 4.794 18.705 1.00 97.31 300 VAL A O 1
ATOM 2273 N N . THR A 1 301 ? -15.618 5.168 20.909 1.00 95.69 301 THR A N 1
ATOM 2274 C CA . THR A 1 301 ? -16.833 4.391 21.224 1.00 95.69 301 THR A CA 1
ATOM 2275 C C . THR A 1 301 ? -18.124 5.041 20.732 1.00 95.69 301 THR A C 1
ATOM 2277 O O . THR A 1 301 ? -19.087 4.326 20.474 1.00 95.69 301 THR A O 1
ATOM 2280 N N . ASN A 1 302 ? -18.138 6.364 20.552 1.00 94.25 302 ASN A N 1
ATOM 2281 C CA . ASN A 1 302 ? -19.275 7.105 20.000 1.00 94.25 302 ASN A CA 1
ATOM 2282 C C . ASN A 1 302 ? -19.265 7.209 18.462 1.00 94.25 302 ASN A C 1
ATOM 2284 O O . ASN A 1 302 ? -20.077 7.950 17.905 1.00 94.25 302 ASN A O 1
ATOM 2288 N N . LEU A 1 303 ? -18.350 6.519 17.769 1.00 92.38 303 LEU A N 1
ATOM 2289 C CA . LEU A 1 303 ? -18.383 6.438 16.308 1.00 92.38 303 LEU A CA 1
ATOM 2290 C C . LEU A 1 303 ? -19.688 5.765 15.830 1.00 92.38 303 LEU A C 1
ATOM 2292 O O . LEU A 1 303 ? -20.137 4.813 16.474 1.00 92.38 303 LEU A O 1
ATOM 2296 N N . PRO A 1 304 ? -20.296 6.260 14.735 1.00 80.62 304 PRO A N 1
ATOM 2297 C CA . PRO A 1 304 ? -21.576 5.765 14.228 1.00 80.62 304 PRO A CA 1
ATOM 2298 C C . PRO A 1 304 ? -21.496 4.379 13.577 1.00 80.62 304 PRO A C 1
ATOM 2300 O O . PRO A 1 304 ? -20.410 4.002 13.076 1.00 80.62 304 PRO A O 1
#

Radius of gyration: 23.14 Å; chains: 1; bounding box: 48×58×84 Å

pLDDT: mean 80.1, std 24.67, range [22.48, 98.62]

Sequence (304 aa):
PVPLPRGFIRLTESMAAAAKPAIPIFTTIIPHGISFSSSGSQTFLTIHDPQKTRVLATKSIIVNTSSRIAPPNSPLWTVSEIAEAVNGRIVKWGPPGTISTDTRTLEHGQWFFAITGENFDAHHFITPELYTNKGCIGVIGNRVCDNWDKGFVEVEGDTVISLEKMAIYARNRFHGCLIGLTGSVGKTTTRTMIALALESLGPVHQTHGNSNNRIGVALSLIRISQNVQFAVLELGMSAKGEILELSRMCSPSVRVILNVGASHLENFSSLEEVSMAKGEILQEAKPGDVCVLNGDDPLVTNLP

InterPro domains:
  IPR013221 Mur ligase, central [PF08245] (182-299)
  IPR035911 MurE/MurF, N-terminal [SSF63418] (77-173)
  IPR036565 Mur-like, catalytic domain superfamily [G3DSA:3.40.1190.10] (157-303)
  IPR036565 Mur-like, catalytic domain superfamily [SSF53623] (178-302)
  IPR051046 MurCDEF Family: Cell Wall and Coenzyme F430 Synthesis [PTHR43024] (75-303)

Organism: Davidia involucrata (NCBI:txid16924)

Secondary structure (DSSP, 8-state):
-PPPPS---------------------EEETTTEEEEEETTEEEEEEE-TTSS-EEEEEEEE----S----TT--SB-HHHHHHHHT-EEEE----BEEES-TTT--TTEEEE--EETTEEGGGG--HHHHHHH---EEEESSPPTT--SEEEE--S-HHHHHHHHHHHHHHH--SEEEEEE-SS-HHHHHHHHHHHHHTTS-EEE--TT--SHHHHHHHHHT--TT--EEEEE---SSTTHHHHHHHHH--SEEEE----SSSGGG-SSHHHHHHHHHGGGTTPPTT-EEEE-TT-HHHHT--

Foldseek 3Di:
DDDDDPDDDDDDDDDDDDDDDDPDQPFDDDPQAWTWGDDPQWIWIWGGDPVDDDTPDIDIDGRPPPDDDDPPADQLDALVLLCVLLVWDWPDGWGGHAEDQDLVPAAARYEHQFADDPPDTSVVVDDPCSCVVHNHQEYEEQDDDPPDDHTYTHHHDGSLVSLLSNLLSLLVLDPAAEEEEEEQDCLVVVLVVVQVVCVVVFAEQEQDDPLQFSNSLSSSSSPDDNRHRYYYGYHDDLEAPRLLVSCVSNVGLEYEYDEFDDHNCVHPPDSLRSLQSSCSNCPSHDVNRHYHFDPVYPSRVPHD